Protein AF-A0AAX2BE84-F1 (afdb_monomer_lite)

pLDDT: mean 86.41, std 14.27, range [40.62, 98.06]

Organism: Citrobacter amalonaticus (NCBI:txid35703)

Foldseek 3Di:
DDPLVVVVVVVVVVVVVCVVVVDDDDDDDPVRVVVNVVVVVVVVVVVVVVVVVVVVVVVVVVVVVVVVVVVVVVVVVVVVVVVVVVVVVVVVVVVVVVVCCVVPDVLVVLLVVLLVCCCPPVVCDLVVLLVPPVCQLLLLLVCLQPVVCNVVRHPPPDDPVVDDHDDNSNSNSNSSSSVVSNVSSVVVVVVVVVVPDPDDD

Sequence (201 aa):
MSSIDKLALRMRNYLDTAFKSGVKLLHLSTDELKGLLDELEAAEQELKNWRTSFDNERFRADKLAAALSDEHEQRVMASRALITQHTRANEAEKRIAELEARTFNPAILDVIAERQRQQSVKGFSTQQDDTYIGGELAAAAISYIEPMEAGDYWPADWHDDSFRPSDYRRNLVKAGALLIAEIERIDRATDIGDGELAWVK

Radius of gyration: 51.72 Å; chains: 1; bounding box: 92×52×128 Å

Secondary structure (DSSP, 8-state):
--HHHHHHHHHHHHHHHHHHHT-------HHHHHHHHHHHHHHHHHHHHHHHHHHHHHHHHHHHHHHHHHHHHHHHHHHHHHHHHHHHHHHHHHHHHHHHHHH--HHHHHHHHHHHHHHHTT---HHHHTT--SSHHHHHHHHHH-TTSHHHHS-TTS-GGG----SHHHHHHHHHHHHHHHHHHHHHHHHTTTTS-----

Structure (mmCIF, N/CA/C/O backbone):
data_AF-A0AAX2BE84-F1
#
_entry.id   AF-A0AAX2BE84-F1
#
loop_
_atom_site.group_PDB
_atom_site.id
_atom_site.type_symbol
_atom_site.label_atom_id
_atom_site.label_alt_id
_atom_site.label_comp_id
_atom_site.label_asym_id
_atom_site.label_entity_id
_atom_site.label_seq_id
_atom_site.pdbx_PDB_ins_code
_atom_site.Cartn_x
_atom_site.Cartn_y
_atom_site.Cartn_z
_atom_site.occupancy
_atom_site.B_iso_or_equiv
_atom_site.auth_seq_id
_atom_site.auth_comp_id
_atom_site.auth_asym_id
_atom_site.auth_atom_id
_atom_site.pdbx_PDB_model_num
ATOM 1 N N . MET A 1 1 ? -28.920 -12.934 67.955 1.00 56.69 1 MET A N 1
ATOM 2 C CA . MET A 1 1 ? -30.279 -12.882 68.527 1.00 56.69 1 MET A CA 1
ATOM 3 C C . MET A 1 1 ? -30.364 -11.690 69.462 1.00 56.69 1 MET A C 1
ATOM 5 O O . MET A 1 1 ? -29.761 -11.742 70.535 1.00 56.69 1 MET A O 1
ATOM 9 N N . SER A 1 2 ? -31.035 -10.627 69.018 1.00 73.31 2 SER A N 1
ATOM 10 C CA . SER A 1 2 ? -31.316 -9.408 69.793 1.00 73.31 2 SER A CA 1
ATOM 11 C C . SER A 1 2 ? -32.251 -9.688 70.986 1.00 73.31 2 SER A C 1
ATOM 13 O O . SER A 1 2 ? -32.732 -10.817 71.155 1.00 73.31 2 SER A O 1
ATOM 15 N N . SER A 1 3 ? -32.491 -8.687 71.845 1.00 68.69 3 SER A N 1
ATOM 16 C CA . SER A 1 3 ? -33.474 -8.792 72.939 1.00 68.69 3 SER A CA 1
ATOM 17 C C . SER A 1 3 ? -34.876 -9.071 72.381 1.00 68.69 3 SER A C 1
ATOM 19 O O . SER A 1 3 ? -35.557 -9.988 72.851 1.00 68.69 3 SER A O 1
ATOM 21 N N . ILE A 1 4 ? -35.234 -8.397 71.285 1.00 64.38 4 ILE A N 1
ATOM 22 C CA . ILE A 1 4 ? -36.422 -8.660 70.472 1.00 64.38 4 ILE A CA 1
ATOM 23 C C . ILE A 1 4 ? -36.497 -10.092 69.954 1.00 64.38 4 ILE A C 1
ATOM 25 O O . ILE A 1 4 ? -37.561 -10.691 70.047 1.00 64.38 4 ILE A O 1
ATOM 29 N N . ASP A 1 5 ? -35.409 -10.690 69.459 1.00 71.44 5 ASP A N 1
ATOM 30 C CA . ASP A 1 5 ? -35.461 -12.061 68.926 1.00 71.44 5 ASP A CA 1
ATOM 31 C C . ASP A 1 5 ? -35.783 -13.069 70.032 1.00 71.44 5 ASP A C 1
ATOM 33 O O . ASP A 1 5 ? -36.584 -13.993 69.860 1.00 71.44 5 ASP A O 1
ATOM 37 N N . LYS A 1 6 ? -35.161 -12.881 71.201 1.00 74.81 6 LYS A N 1
ATOM 38 C CA . LYS A 1 6 ? -35.375 -13.728 72.379 1.00 74.81 6 LYS A CA 1
ATOM 39 C C . LYS A 1 6 ? -36.796 -13.572 72.909 1.00 74.81 6 LYS A C 1
ATOM 41 O O . LYS A 1 6 ? -37.417 -14.568 73.285 1.00 74.81 6 LYS A O 1
ATOM 46 N N . LEU A 1 7 ? -37.325 -12.351 72.920 1.00 66.44 7 LEU A N 1
ATOM 47 C CA . LEU A 1 7 ? -38.667 -12.090 73.413 1.00 66.44 7 LEU A CA 1
ATOM 48 C C . LEU A 1 7 ? -39.757 -12.438 72.394 1.00 66.44 7 LEU A C 1
ATOM 50 O O . LEU A 1 7 ? -40.772 -12.988 72.797 1.00 66.44 7 LEU A O 1
ATOM 54 N N . ALA A 1 8 ? -39.544 -12.245 71.095 1.00 70.75 8 ALA A N 1
ATOM 55 C CA . ALA A 1 8 ? -40.437 -12.719 70.041 1.00 70.75 8 ALA A CA 1
ATOM 56 C C . ALA A 1 8 ? -40.537 -14.247 70.061 1.00 70.75 8 ALA A C 1
ATOM 58 O O . ALA A 1 8 ? -41.628 -14.796 69.930 1.00 70.75 8 ALA A O 1
ATOM 59 N N . LEU A 1 9 ? -39.424 -14.951 70.291 1.00 75.94 9 LEU A N 1
ATOM 60 C CA . LEU A 1 9 ? -39.424 -16.400 70.492 1.00 75.94 9 LEU A CA 1
ATOM 61 C C . LEU A 1 9 ? -40.197 -16.790 71.762 1.00 75.94 9 LEU A C 1
ATOM 63 O O . LEU A 1 9 ? -41.029 -17.697 71.733 1.00 75.94 9 LEU A O 1
ATOM 67 N N . ARG A 1 10 ? -39.980 -16.064 72.865 1.00 69.19 10 ARG A N 1
ATOM 68 C CA . ARG A 1 10 ? -40.677 -16.270 74.142 1.00 69.19 10 ARG A CA 1
ATOM 69 C C . ARG A 1 10 ? -42.184 -16.018 74.020 1.00 69.19 10 ARG A C 1
ATOM 71 O O . ARG A 1 10 ? -42.966 -16.877 74.406 1.00 69.19 10 ARG A O 1
ATOM 78 N N . MET A 1 11 ? -42.596 -14.893 73.439 1.00 68.56 11 MET A N 1
ATOM 79 C CA . MET A 1 11 ? -43.990 -14.538 73.158 1.00 68.56 11 MET A CA 1
ATOM 80 C C . MET A 1 11 ? -44.651 -15.551 72.230 1.00 68.56 11 MET A C 1
ATOM 82 O O . MET A 1 11 ? -45.780 -15.943 72.493 1.00 68.56 11 MET A O 1
ATOM 86 N N . ARG A 1 12 ? -43.959 -16.021 71.185 1.00 72.75 12 ARG A N 1
ATOM 87 C CA . ARG A 1 12 ? -44.475 -17.049 70.269 1.00 72.75 12 ARG A CA 1
ATOM 88 C C . ARG A 1 12 ? -44.736 -18.367 71.003 1.00 72.75 12 ARG A C 1
ATOM 90 O O . ARG A 1 12 ? -45.809 -18.936 70.850 1.00 72.75 12 ARG A O 1
ATOM 97 N N . ASN A 1 13 ? -43.816 -18.787 71.873 1.00 70.00 13 ASN A N 1
ATOM 98 C CA . ASN A 1 13 ? -43.977 -19.981 72.709 1.00 70.00 13 ASN A CA 1
ATOM 99 C C . ASN A 1 13 ? -45.096 -19.821 73.757 1.00 70.00 13 ASN A C 1
ATOM 101 O O . ASN A 1 13 ? -45.869 -20.752 73.990 1.00 70.00 13 ASN A O 1
ATOM 105 N N . TYR A 1 14 ? -45.222 -18.639 74.372 1.00 66.69 14 TYR A N 1
ATOM 106 C CA . TYR A 1 14 ? -46.307 -18.339 75.312 1.00 66.69 14 TYR A CA 1
ATOM 107 C C . TYR A 1 14 ? -47.668 -18.255 74.626 1.00 66.69 14 TYR A C 1
ATOM 109 O O . TYR A 1 14 ? -48.636 -18.764 75.177 1.00 66.69 14 TYR A O 1
ATOM 117 N N . LEU A 1 15 ? -47.755 -17.653 73.438 1.00 64.56 15 LEU A N 1
ATOM 118 C CA . LEU A 1 15 ? -48.984 -17.587 72.649 1.00 64.56 15 LEU A CA 1
ATOM 119 C C . LEU A 1 15 ? -49.411 -18.976 72.185 1.00 64.56 15 LEU A C 1
ATOM 121 O O . LEU A 1 15 ? -50.577 -19.307 72.335 1.00 64.56 15 LEU A O 1
ATOM 125 N N . ASP A 1 16 ? -48.485 -19.812 71.715 1.00 71.00 16 ASP A N 1
ATOM 126 C CA . ASP A 1 16 ? -48.775 -21.204 71.347 1.00 71.00 16 ASP A CA 1
ATOM 127 C C . ASP A 1 16 ? -49.303 -22.012 72.551 1.00 71.00 16 ASP A C 1
ATOM 129 O O . ASP A 1 16 ? -50.282 -22.751 72.447 1.00 71.00 16 ASP A O 1
ATOM 133 N N . THR A 1 17 ? -48.730 -21.792 73.739 1.00 65.88 17 THR A N 1
ATOM 134 C CA . THR A 1 17 ? -49.193 -22.412 74.994 1.00 65.88 17 THR A CA 1
ATOM 135 C C . THR A 1 17 ? -50.547 -21.855 75.455 1.00 65.88 17 THR A C 1
ATOM 137 O O . THR A 1 17 ? -51.418 -22.614 75.880 1.00 65.88 17 THR A O 1
ATOM 140 N N . ALA A 1 18 ? -50.762 -20.542 75.348 1.00 62.12 18 ALA A N 1
ATOM 141 C CA . ALA A 1 18 ? -52.014 -19.859 75.681 1.00 62.12 18 ALA A CA 1
ATOM 142 C C . ALA A 1 18 ? -53.162 -20.284 74.754 1.00 62.12 18 ALA A C 1
ATOM 144 O O . ALA A 1 18 ? -54.272 -20.523 75.221 1.00 62.12 18 ALA A O 1
ATOM 145 N N . PHE A 1 19 ? -52.890 -20.448 73.457 1.00 65.00 19 PHE A N 1
ATOM 146 C CA . PHE A 1 19 ? -53.859 -20.911 72.460 1.00 65.00 19 PHE A CA 1
ATOM 147 C C . PHE A 1 19 ? -54.288 -22.361 72.721 1.00 65.00 19 PHE A C 1
ATOM 149 O O . PHE A 1 19 ? -55.459 -22.697 72.574 1.00 65.00 19 PHE A O 1
ATOM 156 N N . LYS A 1 20 ? -53.353 -23.208 73.174 1.00 74.88 20 LYS A N 1
ATOM 157 C CA . LYS A 1 20 ? -53.618 -24.605 73.563 1.00 74.88 20 LYS A CA 1
ATOM 158 C C . LYS A 1 20 ? -54.349 -24.744 74.904 1.00 74.88 20 LYS A C 1
ATOM 160 O O . LYS A 1 20 ? -55.074 -25.714 75.090 1.00 74.88 20 LYS A O 1
ATOM 165 N N . SER A 1 21 ? -54.148 -23.809 75.836 1.00 73.19 21 SER A N 1
ATOM 166 C CA . SER A 1 21 ? -54.680 -23.878 77.212 1.00 73.19 21 SER A CA 1
ATOM 167 C C . SER A 1 21 ? -55.898 -22.985 77.482 1.00 73.19 21 SER A C 1
ATOM 169 O O . SER A 1 21 ? -56.558 -23.167 78.501 1.00 73.19 21 SER A O 1
ATOM 171 N N . GLY A 1 22 ? -56.217 -22.031 76.600 1.00 62.75 22 GLY A N 1
ATOM 172 C CA . GLY A 1 22 ? -57.354 -21.111 76.740 1.00 62.75 22 GLY A CA 1
ATOM 173 C C . GLY A 1 22 ? -57.158 -19.973 77.757 1.00 62.75 22 GLY A C 1
ATOM 174 O O . GLY A 1 22 ? -58.120 -19.277 78.078 1.00 62.75 22 GLY A O 1
ATOM 175 N N . VAL A 1 23 ? -55.938 -19.762 78.270 1.00 57.31 23 VAL A N 1
ATOM 176 C CA . VAL A 1 23 ? -55.627 -18.784 79.335 1.00 57.31 23 VAL A CA 1
ATOM 177 C C . VAL A 1 23 ? -54.806 -17.604 78.797 1.00 57.31 23 VAL A C 1
ATOM 179 O O . VAL A 1 23 ? -53.865 -17.785 78.027 1.00 57.31 23 VAL A O 1
ATOM 182 N N . LYS A 1 24 ? -55.111 -16.375 79.241 1.00 56.75 24 LYS A N 1
ATOM 183 C CA . LYS A 1 24 ? -54.308 -15.168 78.954 1.00 56.75 24 LYS A CA 1
ATOM 184 C C . LYS A 1 24 ? -53.032 -15.170 79.814 1.00 56.75 24 LYS A C 1
ATOM 186 O O . LYS A 1 24 ? -53.122 -15.011 81.025 1.00 56.75 24 LYS A O 1
ATOM 191 N N . LEU A 1 25 ? -51.859 -15.339 79.194 1.00 56.94 25 LEU A N 1
ATOM 192 C CA . LEU A 1 25 ? -50.587 -15.625 79.892 1.00 56.94 25 LEU A CA 1
ATOM 193 C C . LEU A 1 25 ? -49.511 -14.518 79.838 1.00 56.94 25 LEU A C 1
ATOM 195 O O . LEU A 1 25 ? -48.381 -14.758 80.253 1.00 56.94 25 LEU A O 1
ATOM 199 N N . LEU A 1 26 ? -49.804 -13.314 79.340 1.00 61.78 26 LEU A N 1
ATOM 200 C CA . LEU A 1 26 ? -48.786 -12.257 79.228 1.00 61.78 26 LEU A CA 1
ATOM 201 C C . LEU A 1 26 ? -48.874 -11.255 80.392 1.00 61.78 26 LEU A C 1
ATOM 203 O O . LEU A 1 26 ? -49.839 -10.500 80.506 1.00 61.78 26 LEU A O 1
ATOM 207 N N . HIS A 1 27 ? -47.841 -11.238 81.238 1.00 65.25 27 HIS A N 1
ATOM 208 C CA . HIS A 1 27 ? -47.555 -10.169 82.198 1.00 65.25 27 HIS A CA 1
ATOM 209 C C . HIS A 1 27 ? -46.199 -9.563 81.841 1.00 65.25 27 HIS A C 1
ATOM 211 O O . HIS A 1 27 ? -45.158 -10.131 82.158 1.00 65.25 27 HIS A O 1
ATOM 217 N N . LEU A 1 28 ? -46.236 -8.446 81.118 1.00 65.12 28 LEU A N 1
ATOM 218 C CA . LEU A 1 28 ? -45.079 -7.608 80.819 1.00 65.12 28 LEU A CA 1
ATOM 219 C C . LEU A 1 28 ? -45.281 -6.280 81.537 1.00 65.12 28 LEU A C 1
ATOM 221 O O . LEU A 1 28 ? -46.394 -5.747 81.547 1.00 65.12 28 LEU A O 1
ATOM 225 N N . SER A 1 29 ? -44.220 -5.761 82.139 1.00 75.94 29 SER A N 1
ATOM 226 C CA . SER A 1 29 ? -44.226 -4.402 82.668 1.00 75.94 29 SER A CA 1
ATOM 227 C C . SER A 1 29 ? -44.261 -3.381 81.526 1.00 75.94 29 SER A C 1
ATOM 229 O O . SER A 1 29 ? -43.866 -3.661 80.392 1.00 75.94 29 SER A O 1
ATOM 231 N N . THR A 1 30 ? -44.737 -2.173 81.820 1.00 75.19 30 THR A N 1
ATOM 232 C CA . THR A 1 30 ? -44.786 -1.076 80.844 1.00 75.19 30 THR A CA 1
ATOM 233 C C . THR A 1 30 ? -43.396 -0.724 80.303 1.00 75.19 30 THR A C 1
ATOM 235 O O . THR A 1 30 ? -43.266 -0.424 79.119 1.00 75.19 30 THR A O 1
ATOM 238 N N . ASP A 1 31 ? -42.355 -0.821 81.135 1.00 74.06 31 ASP A N 1
ATOM 239 C CA . ASP A 1 31 ? -40.970 -0.543 80.737 1.00 74.06 31 ASP A CA 1
ATOM 240 C C . ASP A 1 31 ? -40.420 -1.614 79.784 1.00 74.06 31 ASP A C 1
ATOM 242 O O . ASP A 1 31 ? -39.767 -1.283 78.795 1.00 74.06 31 ASP A O 1
ATOM 246 N N . GLU A 1 32 ? -40.747 -2.892 80.018 1.00 71.94 32 GLU A N 1
ATOM 247 C CA . GLU A 1 32 ? -40.411 -3.981 79.091 1.00 71.94 32 GLU A CA 1
ATOM 248 C C . GLU A 1 32 ? -41.127 -3.808 77.746 1.00 71.94 32 GLU A C 1
ATOM 250 O O . GLU A 1 32 ? -40.506 -3.978 76.700 1.00 71.94 32 GLU A O 1
ATOM 255 N N . LEU A 1 33 ? -42.411 -3.426 77.749 1.00 69.56 33 LEU A N 1
ATOM 256 C CA . LEU A 1 33 ? -43.157 -3.141 76.516 1.00 69.56 33 LEU A CA 1
ATOM 257 C C . LEU A 1 33 ? -42.559 -1.968 75.732 1.00 69.56 33 LEU A C 1
ATOM 259 O O . LEU A 1 33 ? -42.494 -2.030 74.506 1.00 69.56 33 LEU A O 1
ATOM 263 N N . LYS A 1 34 ? -42.107 -0.920 76.425 1.00 73.50 34 LYS A N 1
ATOM 264 C CA . LYS A 1 34 ? -41.500 0.252 75.793 1.00 73.50 34 LYS A CA 1
ATOM 265 C C . LYS A 1 34 ? -40.146 -0.071 75.160 1.00 73.50 34 LYS A C 1
ATOM 267 O O . LYS A 1 34 ? -39.946 0.251 73.997 1.00 73.50 34 LYS A O 1
ATOM 272 N N . GLY A 1 35 ? -39.264 -0.779 75.870 1.00 75.62 35 GLY A N 1
ATOM 273 C CA . GLY A 1 35 ? -37.965 -1.181 75.316 1.00 75.62 35 GLY A CA 1
ATOM 274 C C . GLY A 1 35 ? -38.094 -2.067 74.073 1.00 75.62 35 GLY A C 1
ATOM 275 O O . GLY A 1 35 ? -37.316 -1.944 73.134 1.00 75.62 35 GLY A O 1
ATOM 276 N N . LEU A 1 36 ? -39.122 -2.919 74.025 1.00 74.44 36 LEU A N 1
ATOM 277 C CA . LEU A 1 36 ? -39.418 -3.737 72.848 1.00 74.44 36 LEU A CA 1
ATOM 278 C C . LEU A 1 36 ? -39.977 -2.933 71.679 1.00 74.44 36 LEU A C 1
ATOM 280 O O . LEU A 1 36 ? -39.684 -3.260 70.535 1.00 74.44 36 LEU A O 1
ATOM 284 N N . LEU A 1 37 ? -40.795 -1.916 71.945 1.00 75.69 37 LEU A N 1
ATOM 285 C CA . LEU A 1 37 ? -41.276 -1.025 70.895 1.00 75.69 37 LEU A CA 1
ATOM 286 C C . LEU A 1 37 ? -40.103 -0.256 70.271 1.00 75.69 37 LEU A C 1
ATOM 288 O O . LEU A 1 37 ? -39.969 -0.256 69.052 1.00 75.69 37 LEU A O 1
ATOM 292 N N . ASP A 1 38 ? -39.211 0.289 71.101 1.00 81.38 38 ASP A N 1
ATOM 293 C CA . ASP A 1 38 ? -38.025 1.022 70.647 1.00 81.38 38 ASP A CA 1
ATOM 294 C C . ASP A 1 38 ? -37.087 0.121 69.811 1.00 81.38 38 ASP A C 1
ATOM 296 O O . ASP A 1 38 ? -36.604 0.521 68.750 1.00 81.38 38 ASP A O 1
ATOM 300 N N . GLU A 1 39 ? -36.859 -1.129 70.241 1.00 83.81 39 GLU A N 1
ATOM 301 C CA . GLU A 1 39 ? -36.080 -2.104 69.463 1.00 83.81 39 GLU A CA 1
ATOM 302 C C . GLU A 1 39 ? -36.761 -2.474 68.131 1.00 83.81 39 GLU A C 1
ATOM 304 O O . GLU A 1 39 ? -36.071 -2.716 67.136 1.00 83.81 39 GLU A O 1
ATOM 309 N N . LEU A 1 40 ? -38.099 -2.527 68.088 1.00 80.81 40 LEU A N 1
ATOM 310 C CA . LEU A 1 40 ? -38.852 -2.890 66.883 1.00 80.81 40 LEU A CA 1
ATOM 311 C C . LEU A 1 40 ? -38.772 -1.762 65.859 1.00 80.81 40 LEU A C 1
ATOM 313 O O . LEU A 1 40 ? -38.488 -2.013 64.689 1.00 80.81 40 LEU A O 1
ATOM 317 N N . GLU A 1 41 ? -38.962 -0.525 66.309 1.00 85.06 41 GLU A N 1
ATOM 318 C CA . GLU A 1 41 ? -38.827 0.668 65.478 1.00 85.06 41 GLU A CA 1
ATOM 319 C C . GLU A 1 41 ? -37.400 0.803 64.922 1.00 85.06 41 GLU A C 1
ATOM 321 O O . GLU A 1 41 ? -37.223 1.097 63.735 1.00 85.06 41 GLU A O 1
ATOM 326 N N . ALA A 1 42 ? -36.376 0.507 65.733 1.00 85.12 42 ALA A N 1
ATOM 327 C CA . ALA A 1 42 ? -34.986 0.482 65.279 1.00 85.12 42 ALA A CA 1
ATOM 328 C C . ALA A 1 42 ? -34.749 -0.587 64.195 1.00 85.12 42 ALA A C 1
ATOM 330 O O . ALA A 1 42 ? -34.158 -0.289 63.153 1.00 85.12 42 ALA A O 1
ATOM 331 N N . ALA A 1 43 ? -35.260 -1.806 64.392 1.00 85.88 43 ALA A N 1
ATOM 332 C CA . ALA A 1 43 ? -35.143 -2.888 63.414 1.00 85.88 43 ALA A CA 1
ATOM 333 C C . ALA A 1 43 ? -35.896 -2.583 62.103 1.00 85.88 43 ALA A C 1
ATOM 335 O O . ALA A 1 43 ? -35.395 -2.864 61.010 1.00 85.88 43 ALA A O 1
ATOM 336 N N . GLU A 1 44 ? -37.081 -1.970 62.177 1.00 86.94 44 GLU A N 1
ATOM 337 C CA . GLU A 1 44 ? -37.825 -1.525 60.994 1.00 86.94 44 GLU A CA 1
ATOM 338 C C . GLU A 1 44 ? -37.080 -0.431 60.221 1.00 86.94 44 GLU A C 1
ATOM 340 O O . GLU A 1 44 ? -37.066 -0.438 58.984 1.00 86.94 44 GLU A O 1
ATOM 345 N N . GLN A 1 45 ? -36.442 0.503 60.928 1.00 90.81 45 GLN A N 1
ATOM 346 C CA . GLN A 1 45 ? -35.639 1.541 60.295 1.00 90.81 45 GLN A CA 1
ATOM 347 C C . GLN A 1 45 ? -34.392 0.955 59.625 1.00 90.81 45 GLN A C 1
ATOM 349 O O . GLN A 1 45 ? -34.073 1.334 58.496 1.00 90.81 45 GLN A O 1
ATOM 354 N N . GLU A 1 46 ? -33.721 -0.010 60.256 1.00 93.31 46 GLU A N 1
ATOM 355 C CA . GLU A 1 46 ? -32.616 -0.741 59.632 1.00 93.31 46 GLU A CA 1
ATOM 356 C C . GLU A 1 46 ? -33.063 -1.488 58.372 1.00 93.31 46 GLU A C 1
ATOM 358 O O . GLU A 1 46 ? -32.391 -1.396 57.347 1.00 93.31 46 GLU A O 1
ATOM 363 N N . LEU A 1 47 ? -34.220 -2.159 58.387 1.00 92.81 47 LEU A N 1
ATOM 364 C CA . LEU A 1 47 ? -34.771 -2.820 57.197 1.00 92.81 47 LEU A CA 1
ATOM 365 C C . LEU A 1 47 ? -35.029 -1.834 56.050 1.00 92.81 47 LEU A C 1
ATOM 367 O O . LEU A 1 47 ? -34.712 -2.133 54.896 1.00 92.81 47 LEU A O 1
ATOM 371 N N . LYS A 1 48 ? -35.570 -0.644 56.342 1.00 93.31 48 LYS A N 1
ATOM 372 C CA . LYS A 1 48 ? -35.755 0.423 55.339 1.00 93.31 48 LYS A CA 1
ATOM 373 C C . LYS A 1 48 ? -34.418 0.919 54.784 1.00 93.31 48 LYS A C 1
ATOM 375 O O . LYS A 1 48 ? -34.293 1.111 53.569 1.00 93.31 48 LYS A O 1
ATOM 380 N N . ASN A 1 49 ? -33.418 1.088 55.648 1.00 95.56 49 ASN A N 1
ATOM 381 C CA . ASN A 1 49 ? -32.070 1.493 55.250 1.00 95.56 49 ASN A CA 1
ATOM 382 C C . ASN A 1 49 ? -31.431 0.438 54.335 1.00 95.56 49 ASN A C 1
ATOM 384 O O . ASN A 1 49 ? -30.943 0.774 53.256 1.00 95.56 49 ASN A O 1
ATOM 388 N N . TRP A 1 50 ? -31.506 -0.840 54.717 1.00 96.31 50 TRP A N 1
ATOM 389 C CA . TRP A 1 50 ? -31.006 -1.959 53.919 1.00 96.31 50 TRP A CA 1
ATOM 390 C C . TRP A 1 50 ? -31.697 -2.063 52.568 1.00 96.31 50 TRP A C 1
ATOM 392 O O . TRP A 1 50 ? -31.020 -2.215 51.555 1.00 96.31 50 TRP A O 1
ATOM 402 N N . ARG A 1 51 ? -33.026 -1.918 52.526 1.00 96.06 51 ARG A N 1
ATOM 403 C CA . ARG A 1 51 ? -33.784 -1.923 51.270 1.00 96.06 51 ARG A CA 1
ATOM 404 C C . ARG A 1 51 ? -33.299 -0.831 50.319 1.00 96.06 51 ARG A C 1
ATOM 406 O O . ARG A 1 51 ? -33.013 -1.112 49.163 1.00 96.06 51 ARG A O 1
ATOM 413 N N . THR A 1 52 ? -33.128 0.384 50.834 1.00 96.44 52 THR A N 1
ATOM 414 C CA . THR A 1 52 ? -32.619 1.517 50.049 1.00 96.44 52 THR A CA 1
ATOM 415 C C . THR A 1 52 ? -31.186 1.267 49.569 1.00 96.44 52 THR A C 1
ATOM 417 O O . THR A 1 52 ? -30.858 1.547 48.419 1.00 96.44 52 THR A O 1
ATOM 420 N N . SER A 1 53 ? -30.324 0.712 50.429 1.00 96.81 53 SER A N 1
ATOM 421 C CA . SER A 1 53 ? -28.950 0.347 50.062 1.00 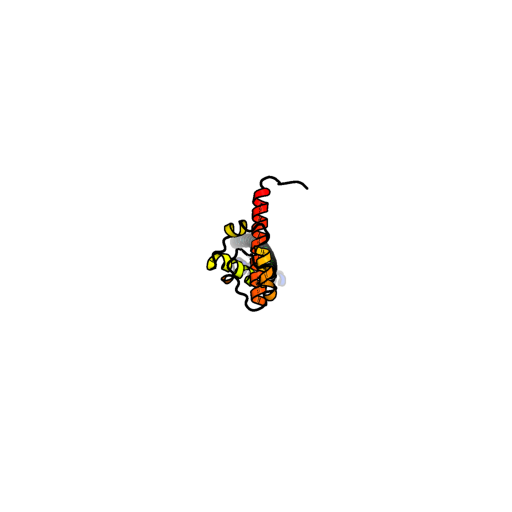96.81 53 SER A CA 1
ATOM 422 C C . SER A 1 53 ? -28.920 -0.695 48.946 1.00 96.81 53 SER A C 1
ATOM 424 O O . SER A 1 53 ? -28.180 -0.535 47.978 1.00 96.81 53 SER A O 1
ATOM 426 N N . PHE A 1 54 ? -29.759 -1.726 49.046 1.00 97.31 54 PHE A N 1
ATOM 427 C CA . PHE A 1 54 ? -29.849 -2.784 48.048 1.00 97.31 54 PHE A CA 1
ATOM 428 C C . PHE A 1 54 ? -30.361 -2.259 46.701 1.00 97.31 54 PHE A C 1
ATOM 430 O O . PHE A 1 54 ? -29.784 -2.572 45.662 1.00 97.31 54 PHE A O 1
ATOM 437 N N . ASP A 1 55 ? -31.389 -1.405 46.709 1.00 96.75 55 ASP A N 1
ATOM 438 C CA . ASP A 1 55 ? -31.897 -0.763 45.491 1.00 96.75 55 ASP A CA 1
ATOM 439 C C . ASP A 1 55 ? -30.812 0.105 44.824 1.00 96.75 55 ASP A C 1
ATOM 441 O O . ASP A 1 55 ? -30.627 0.057 43.604 1.00 96.75 55 ASP A O 1
ATOM 445 N N . ASN A 1 56 ? -30.022 0.834 45.621 1.00 97.31 56 ASN A N 1
ATOM 446 C CA . ASN A 1 56 ? -28.891 1.622 45.127 1.00 97.31 56 ASN A CA 1
ATOM 447 C C . ASN A 1 56 ? -27.778 0.748 44.528 1.00 97.31 56 ASN A C 1
ATOM 449 O O . ASN A 1 56 ? -27.201 1.101 43.497 1.00 97.31 56 ASN A O 1
ATOM 453 N N . GLU A 1 57 ? -27.446 -0.376 45.163 1.00 97.75 57 GLU A N 1
ATOM 454 C CA . GLU A 1 57 ? -26.447 -1.319 44.649 1.00 97.75 57 GLU A CA 1
ATOM 455 C C . GLU A 1 57 ? -26.905 -1.981 43.355 1.00 97.75 57 GLU A C 1
ATOM 457 O O . GLU A 1 57 ? -26.134 -2.036 42.395 1.00 97.75 57 GLU A O 1
ATOM 462 N N . ARG A 1 58 ? -28.170 -2.401 43.284 1.00 97.62 58 ARG A N 1
ATOM 463 C CA . ARG A 1 58 ? -28.758 -2.951 42.063 1.00 97.62 58 ARG A CA 1
ATOM 464 C C . ARG A 1 58 ? -28.700 -1.945 40.916 1.00 97.62 58 ARG A C 1
ATOM 466 O O . ARG A 1 58 ? -28.239 -2.289 39.835 1.00 97.62 58 ARG A O 1
ATOM 473 N N . PHE A 1 59 ? -29.071 -0.689 41.166 1.00 97.81 59 PHE A N 1
ATOM 474 C CA . PHE A 1 59 ? -28.977 0.366 40.156 1.00 97.81 59 PHE A CA 1
ATOM 475 C C . PHE A 1 59 ? -27.539 0.565 39.649 1.00 97.81 59 PHE A C 1
ATOM 477 O O . PHE A 1 59 ? -27.310 0.734 38.450 1.00 97.81 59 PHE A O 1
ATOM 484 N N . ARG A 1 60 ? -26.544 0.519 40.547 1.00 97.88 60 ARG A N 1
ATOM 485 C CA . ARG A 1 60 ? -25.125 0.586 40.158 1.00 97.88 60 ARG A CA 1
ATOM 486 C C . ARG A 1 60 ? -24.709 -0.620 39.319 1.00 97.88 60 ARG A C 1
ATOM 488 O O . ARG A 1 60 ? -23.989 -0.432 38.342 1.00 97.88 60 ARG A O 1
ATOM 495 N N . ALA A 1 61 ? -25.153 -1.820 39.686 1.00 97.75 61 ALA A N 1
ATOM 496 C CA . ALA A 1 61 ? -24.862 -3.043 38.947 1.00 97.75 61 ALA A CA 1
ATOM 497 C C . ALA A 1 61 ? -25.455 -3.000 37.532 1.00 97.75 61 ALA A C 1
ATOM 499 O O . ALA A 1 61 ? -24.736 -3.264 36.572 1.00 97.75 61 ALA A O 1
ATOM 500 N N . ASP A 1 62 ? -26.711 -2.571 37.390 1.00 97.81 62 ASP A N 1
ATOM 501 C CA . ASP A 1 62 ? -27.375 -2.429 36.089 1.00 97.81 62 ASP A CA 1
ATOM 502 C C . ASP A 1 62 ? -26.653 -1.395 35.209 1.00 97.81 62 ASP A C 1
ATOM 504 O O . ASP A 1 62 ? -26.394 -1.636 34.029 1.00 97.81 62 ASP A O 1
ATOM 508 N N . LYS A 1 63 ? -26.235 -0.265 35.796 1.00 97.94 63 LYS A N 1
ATOM 509 C CA . LYS A 1 63 ? -25.455 0.757 35.085 1.00 97.94 63 LYS A CA 1
ATOM 510 C C . LYS A 1 63 ? -24.086 0.237 34.635 1.00 97.94 63 LYS A C 1
ATOM 512 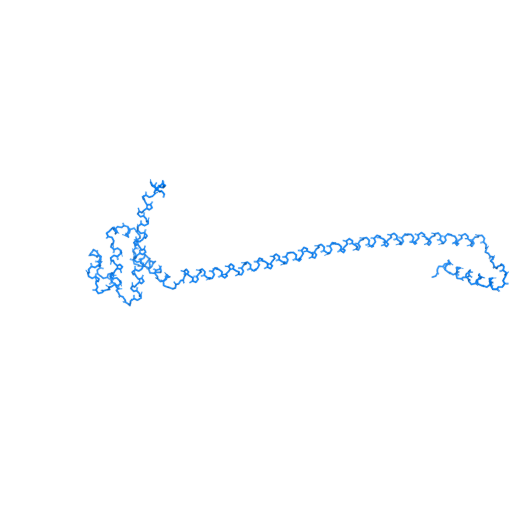O O . LYS A 1 63 ? -23.648 0.551 33.530 1.00 97.94 63 LYS A O 1
ATOM 517 N N . LEU A 1 64 ? -23.406 -0.539 35.480 1.00 97.94 64 LEU A N 1
ATOM 518 C CA . LEU A 1 64 ? -22.120 -1.147 35.139 1.00 97.94 64 LEU A CA 1
ATOM 519 C C . LEU A 1 64 ? -22.277 -2.198 34.033 1.00 97.94 64 LEU A C 1
ATOM 521 O O . LEU A 1 64 ? -21.461 -2.237 33.116 1.00 97.94 64 LEU A O 1
ATOM 525 N N . ALA A 1 65 ? -23.330 -3.014 34.092 1.00 97.94 65 ALA A N 1
ATOM 526 C CA . ALA A 1 65 ? -23.634 -4.009 33.070 1.00 97.94 65 ALA A CA 1
ATOM 527 C C . ALA A 1 65 ? -23.897 -3.356 31.705 1.00 97.94 65 ALA A C 1
ATOM 529 O O . ALA A 1 65 ? -23.352 -3.811 30.701 1.00 97.94 65 ALA A O 1
ATOM 530 N N . ALA A 1 66 ? -24.658 -2.256 31.676 1.00 97.75 66 ALA A N 1
ATOM 531 C CA . ALA A 1 66 ? -24.875 -1.479 30.458 1.00 97.75 66 ALA A CA 1
ATOM 532 C C . ALA A 1 66 ? -23.554 -0.931 29.891 1.00 97.75 66 ALA A C 1
ATOM 534 O O . ALA A 1 66 ? -23.250 -1.152 28.724 1.00 97.75 66 ALA A O 1
ATOM 535 N N . ALA A 1 67 ? -22.717 -0.315 30.734 1.00 97.75 67 ALA A N 1
ATOM 536 C CA . ALA A 1 67 ? -21.426 0.222 30.301 1.00 97.75 67 ALA A CA 1
ATOM 537 C C . ALA A 1 67 ? -20.480 -0.862 29.747 1.00 97.75 67 ALA A C 1
ATOM 539 O O . ALA A 1 67 ? -19.795 -0.635 28.752 1.00 97.75 67 ALA A O 1
ATOM 540 N N . LEU A 1 68 ? -20.456 -2.049 30.364 1.00 97.94 68 LEU A N 1
ATOM 541 C CA . LEU A 1 68 ? -19.673 -3.189 29.877 1.00 97.94 68 LEU A CA 1
ATOM 542 C C . LEU A 1 68 ? -20.186 -3.712 28.530 1.00 97.94 68 LEU A C 1
ATOM 544 O O . LEU A 1 68 ? -19.381 -4.096 27.682 1.00 97.94 68 LEU A O 1
ATOM 548 N N . SER A 1 69 ? -21.507 -3.727 28.330 1.00 97.75 69 SER A N 1
ATOM 549 C CA . SER A 1 69 ? -22.116 -4.104 27.050 1.00 97.75 69 SER A CA 1
ATOM 550 C C . SER A 1 69 ? -21.718 -3.125 25.947 1.00 97.75 69 SER A C 1
ATOM 552 O O . SER A 1 69 ? -21.228 -3.553 24.903 1.00 97.75 69 SER A O 1
ATOM 554 N N . ASP A 1 70 ? -21.835 -1.822 26.210 1.00 97.62 70 ASP A N 1
ATOM 555 C CA . ASP A 1 70 ? -21.456 -0.772 25.261 1.00 97.62 70 ASP A CA 1
ATOM 556 C C . ASP A 1 70 ? -19.965 -0.864 24.895 1.00 97.62 70 ASP A C 1
ATOM 558 O O . ASP A 1 70 ? -19.591 -0.795 23.722 1.00 97.62 70 ASP A O 1
ATOM 562 N N . GLU A 1 71 ? -19.092 -1.075 25.887 1.00 97.94 71 GLU A N 1
ATOM 563 C CA . GLU A 1 71 ? -17.657 -1.247 25.647 1.00 97.94 71 GLU A CA 1
ATOM 564 C C . GLU A 1 71 ? -17.370 -2.507 24.815 1.00 97.94 71 GLU A C 1
ATOM 566 O O . GLU A 1 71 ? -16.527 -2.488 23.911 1.00 97.94 71 GLU A O 1
ATOM 571 N N . HIS A 1 72 ? -18.073 -3.610 25.080 1.00 97.88 72 HIS A N 1
ATOM 572 C CA . HIS A 1 72 ? -17.937 -4.832 24.295 1.00 97.88 72 HIS A CA 1
ATOM 573 C C . HIS A 1 72 ? -18.346 -4.611 22.835 1.00 97.88 72 HIS A C 1
ATOM 575 O O . HIS A 1 72 ? -17.602 -4.995 21.931 1.00 97.88 72 HIS A O 1
ATOM 581 N N . GLU A 1 73 ? -19.472 -3.941 22.592 1.00 97.56 73 GLU A N 1
ATOM 582 C CA . GLU A 1 73 ? -19.921 -3.599 21.242 1.00 97.56 73 GLU A CA 1
ATOM 583 C C . GLU A 1 73 ? -18.900 -2.721 20.512 1.00 97.56 73 GLU A C 1
ATOM 585 O O . GLU A 1 73 ? -18.543 -3.011 19.366 1.00 97.56 73 GLU A O 1
ATOM 590 N N . GLN A 1 74 ? -18.345 -1.708 21.183 1.00 97.06 74 GLN A N 1
ATOM 591 C CA . GLN A 1 74 ? -17.280 -0.876 20.618 1.00 97.06 74 GLN A CA 1
ATOM 592 C C . GLN A 1 74 ? -16.043 -1.701 20.246 1.00 97.06 74 GLN A C 1
ATOM 594 O O . GLN A 1 74 ? -15.501 -1.543 19.148 1.00 97.06 74 GLN A O 1
ATOM 599 N N . ARG A 1 75 ? -15.613 -2.623 21.117 1.00 97.62 75 ARG A N 1
ATOM 600 C CA . ARG A 1 75 ? -14.480 -3.524 20.846 1.00 97.62 75 ARG A CA 1
ATOM 601 C C . ARG A 1 75 ? -14.759 -4.450 19.662 1.00 97.62 75 ARG A C 1
ATOM 603 O O . ARG A 1 75 ? -13.874 -4.644 18.827 1.00 97.62 75 ARG A O 1
ATOM 610 N N . VAL A 1 76 ? -15.973 -4.989 19.550 1.00 98.06 76 VAL A N 1
ATOM 611 C CA . VAL A 1 76 ? -16.386 -5.834 18.417 1.00 98.06 76 VAL A CA 1
ATOM 612 C C . VAL A 1 76 ? -16.371 -5.036 17.111 1.00 98.06 76 VAL A C 1
ATOM 614 O O . VAL A 1 76 ? -15.818 -5.504 16.113 1.00 98.06 76 VAL A O 1
ATOM 617 N N . MET A 1 77 ? -16.903 -3.812 17.113 1.00 97.25 77 MET A N 1
ATOM 618 C CA . MET A 1 77 ? -16.886 -2.934 15.940 1.00 97.25 77 MET A CA 1
ATOM 619 C C . MET A 1 77 ? -15.457 -2.571 15.519 1.00 97.25 77 MET A C 1
ATOM 621 O O . MET A 1 77 ? -15.122 -2.669 14.336 1.00 97.25 77 MET A O 1
ATOM 625 N N . ALA A 1 78 ? -14.592 -2.227 16.476 1.00 96.88 78 ALA A N 1
ATOM 626 C CA . ALA A 1 78 ? -13.185 -1.936 16.217 1.00 96.88 78 ALA A CA 1
ATOM 627 C C . ALA A 1 78 ? -12.443 -3.157 15.648 1.00 96.88 78 ALA A C 1
ATOM 629 O O . ALA A 1 78 ? -11.711 -3.037 14.664 1.00 96.88 78 ALA A O 1
ATOM 630 N N . SER A 1 79 ? -12.679 -4.348 16.206 1.00 97.88 79 SER A N 1
ATOM 631 C CA . SER A 1 79 ? -12.096 -5.598 15.709 1.00 97.88 79 SER A CA 1
ATOM 632 C C . SER A 1 79 ? -12.540 -5.900 14.273 1.00 97.88 79 SER A C 1
ATOM 634 O O . SER A 1 79 ? -11.712 -6.202 13.413 1.00 97.88 79 SER A O 1
ATOM 636 N N . ARG A 1 80 ? -13.831 -5.724 13.964 1.00 97.88 80 ARG A N 1
ATOM 637 C CA . ARG A 1 80 ? -14.361 -5.902 12.605 1.00 97.88 80 ARG A CA 1
ATOM 638 C C . ARG A 1 80 ? -13.764 -4.905 11.609 1.00 97.88 80 ARG A C 1
ATOM 640 O O . ARG A 1 80 ? -13.441 -5.282 10.477 1.00 97.88 80 ARG A O 1
ATOM 647 N N . ALA A 1 81 ? -13.601 -3.648 12.018 1.00 97.19 81 ALA A N 1
ATOM 648 C CA . ALA A 1 81 ? -12.945 -2.631 11.204 1.00 97.19 81 ALA A CA 1
ATOM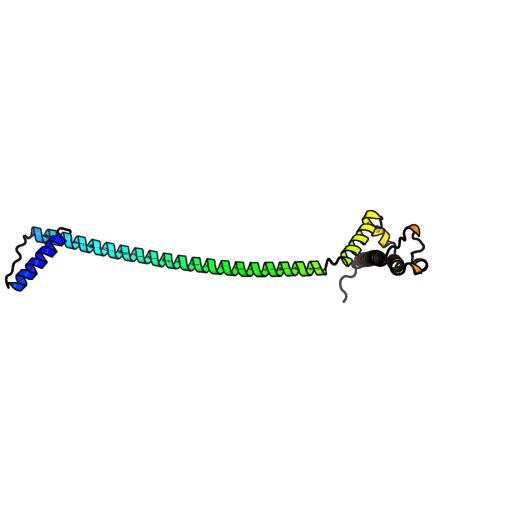 649 C C . ALA A 1 81 ? -11.482 -3.005 10.922 1.00 97.19 81 ALA A C 1
ATOM 651 O O . ALA A 1 81 ? -11.045 -2.924 9.774 1.00 97.19 81 ALA A O 1
ATOM 652 N N . LEU A 1 82 ? -10.757 -3.499 11.930 1.00 97.38 82 LEU A N 1
ATOM 653 C CA . LEU A 1 82 ? -9.373 -3.948 11.783 1.00 97.38 82 LEU A CA 1
ATOM 654 C C . LEU A 1 82 ? -9.248 -5.127 10.810 1.00 97.38 82 LEU A C 1
ATOM 656 O O . LEU A 1 82 ? -8.401 -5.088 9.923 1.00 97.38 82 LEU A O 1
ATOM 660 N N . ILE A 1 83 ? -10.122 -6.134 10.913 1.00 97.69 83 ILE A N 1
ATOM 661 C CA . ILE A 1 83 ? -10.154 -7.278 9.981 1.00 97.69 83 ILE A CA 1
ATOM 662 C C . ILE A 1 83 ? -10.382 -6.800 8.541 1.00 97.69 83 ILE A C 1
ATOM 664 O O . ILE A 1 83 ? -9.721 -7.258 7.607 1.00 97.69 83 ILE A O 1
ATOM 668 N N . THR A 1 84 ? -11.294 -5.843 8.360 1.00 97.56 84 THR A N 1
ATOM 669 C CA . THR A 1 84 ? -11.584 -5.265 7.042 1.00 97.56 84 THR A CA 1
ATOM 670 C C . THR A 1 84 ? -10.364 -4.536 6.479 1.00 97.56 84 THR A C 1
ATOM 672 O O . THR A 1 84 ? -10.016 -4.730 5.316 1.00 97.56 84 THR A O 1
ATOM 675 N N . GLN A 1 85 ? -9.686 -3.727 7.298 1.00 96.50 85 GLN A N 1
ATOM 676 C CA . GLN A 1 85 ? -8.472 -3.020 6.884 1.00 96.50 85 GLN A CA 1
ATOM 677 C C . GLN A 1 85 ? -7.328 -3.982 6.565 1.00 96.50 85 GLN A C 1
ATOM 679 O O . GLN A 1 85 ? -6.661 -3.811 5.551 1.00 96.50 85 GLN A O 1
ATOM 684 N N . HIS A 1 86 ? -7.141 -5.027 7.371 1.00 97.44 86 HIS A N 1
ATOM 685 C CA . HIS A 1 86 ? -6.127 -6.046 7.115 1.00 97.44 86 HIS A CA 1
ATOM 686 C C . HIS A 1 86 ? -6.373 -6.772 5.786 1.00 97.44 86 HIS A C 1
ATOM 688 O O . HIS A 1 86 ? -5.453 -6.945 4.994 1.00 97.44 86 HIS A O 1
ATOM 694 N N . THR A 1 87 ? -7.629 -7.119 5.492 1.00 97.75 87 THR A N 1
ATOM 695 C CA . THR A 1 87 ? -7.993 -7.754 4.215 1.00 97.75 87 THR A CA 1
ATOM 696 C C . THR A 1 87 ? -7.666 -6.842 3.031 1.00 97.75 87 THR A C 1
ATOM 698 O O . THR A 1 87 ? -7.025 -7.279 2.079 1.00 97.75 87 THR A O 1
ATOM 701 N N . ARG A 1 88 ? -8.023 -5.553 3.121 1.00 97.75 88 ARG A N 1
ATOM 702 C CA . ARG A 1 88 ? -7.695 -4.554 2.090 1.00 97.75 88 ARG A CA 1
ATOM 703 C C . ARG A 1 88 ? -6.191 -4.373 1.904 1.00 97.75 88 ARG A C 1
ATOM 705 O O . ARG A 1 88 ? -5.741 -4.239 0.772 1.00 97.75 88 ARG A O 1
ATOM 712 N N . ALA A 1 89 ? -5.424 -4.366 2.994 1.00 97.31 89 ALA A N 1
ATOM 713 C CA . ALA A 1 89 ? -3.970 -4.261 2.936 1.00 97.31 89 ALA A CA 1
ATOM 714 C C . ALA A 1 89 ? -3.362 -5.460 2.194 1.00 97.31 89 ALA A C 1
ATOM 716 O O . ALA A 1 89 ? -2.601 -5.264 1.252 1.00 97.31 89 ALA A O 1
ATOM 717 N N . ASN A 1 90 ? -3.788 -6.682 2.524 1.00 97.44 90 ASN A N 1
ATOM 718 C CA . ASN A 1 90 ? -3.309 -7.895 1.855 1.00 97.44 90 ASN A CA 1
ATOM 719 C C . ASN A 1 90 ? -3.659 -7.907 0.354 1.00 97.44 90 ASN A C 1
ATOM 721 O O . ASN A 1 90 ? -2.855 -8.320 -0.482 1.00 97.44 90 ASN A O 1
ATOM 725 N N . GLU A 1 91 ? -4.858 -7.446 -0.014 1.00 97.62 91 GLU A N 1
ATOM 726 C CA . GLU A 1 91 ? -5.258 -7.305 -1.420 1.00 97.62 91 GLU A CA 1
ATOM 727 C C . GLU A 1 91 ? -4.410 -6.261 -2.158 1.00 97.62 91 GLU A C 1
ATOM 729 O O . GLU A 1 91 ? -3.995 -6.496 -3.296 1.00 97.62 91 GLU A O 1
ATOM 734 N N . ALA A 1 92 ? -4.116 -5.128 -1.513 1.00 96.62 92 ALA A N 1
ATOM 735 C CA . ALA A 1 92 ? -3.257 -4.091 -2.070 1.00 96.62 92 ALA A CA 1
ATOM 736 C C . ALA A 1 92 ? -1.817 -4.589 -2.264 1.00 96.62 92 ALA A C 1
ATOM 738 O O . ALA A 1 92 ? -1.250 -4.384 -3.335 1.00 96.62 92 ALA A O 1
ATOM 739 N N . GLU A 1 93 ? -1.252 -5.301 -1.287 1.00 97.00 93 GLU A N 1
ATOM 740 C CA . GLU A 1 93 ? 0.075 -5.920 -1.391 1.00 97.00 93 GLU A CA 1
ATOM 741 C C . GLU A 1 93 ? 0.143 -6.911 -2.554 1.00 97.00 93 GLU A C 1
ATOM 743 O O . GLU A 1 93 ? 1.056 -6.847 -3.379 1.00 97.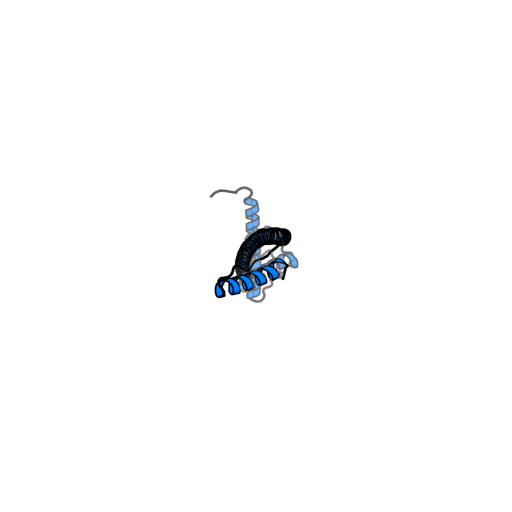00 93 GLU A O 1
ATOM 748 N N . LYS A 1 94 ? -0.869 -7.776 -2.689 1.00 96.88 94 LYS A N 1
ATOM 749 C CA . LYS A 1 94 ? -0.960 -8.692 -3.831 1.00 96.88 94 LYS A CA 1
ATOM 750 C C . LYS A 1 94 ? -1.007 -7.927 -5.152 1.00 96.88 94 LYS A C 1
ATOM 752 O O . LYS A 1 94 ? -0.341 -8.311 -6.112 1.00 96.88 94 LYS A O 1
ATOM 757 N N . ARG A 1 95 ? -1.778 -6.838 -5.210 1.00 95.88 95 ARG A N 1
ATOM 758 C CA . ARG A 1 95 ? -1.881 -6.018 -6.417 1.00 95.88 95 ARG A CA 1
ATOM 759 C C . ARG A 1 95 ? -0.556 -5.346 -6.768 1.00 95.88 95 ARG A C 1
ATOM 761 O O . ARG A 1 95 ? -0.217 -5.298 -7.947 1.00 95.88 95 ARG A O 1
ATOM 768 N N . ILE A 1 96 ? 0.186 -4.861 -5.776 1.00 94.50 96 ILE A N 1
ATOM 769 C CA . ILE A 1 96 ? 1.527 -4.297 -5.965 1.00 94.50 96 ILE A CA 1
ATOM 770 C C . ILE A 1 96 ? 2.460 -5.366 -6.535 1.00 94.50 96 ILE A C 1
ATOM 772 O O . ILE A 1 96 ? 3.040 -5.137 -7.589 1.00 94.50 96 ILE A O 1
ATOM 776 N N . ALA A 1 97 ? 2.509 -6.559 -5.938 1.00 91.56 97 ALA A N 1
ATOM 777 C CA . ALA A 1 97 ? 3.351 -7.650 -6.430 1.00 91.56 97 ALA A CA 1
ATOM 778 C C . ALA A 1 97 ? 3.014 -8.055 -7.881 1.00 91.56 97 ALA A C 1
ATOM 780 O O . ALA A 1 97 ? 3.905 -8.298 -8.695 1.00 91.56 97 ALA A O 1
ATOM 781 N N . GLU A 1 98 ? 1.727 -8.093 -8.247 1.00 91.44 98 GLU A N 1
ATOM 782 C CA . GLU A 1 98 ? 1.299 -8.335 -9.632 1.00 91.44 98 GLU A CA 1
ATOM 783 C C . GLU A 1 98 ? 1.761 -7.233 -10.595 1.00 91.44 98 GLU A C 1
ATOM 785 O O . GLU A 1 98 ? 2.151 -7.524 -11.729 1.00 91.44 98 GLU A O 1
ATOM 790 N N . LEU A 1 99 ? 1.691 -5.967 -10.173 1.00 90.12 99 LEU A N 1
ATOM 791 C CA . LEU A 1 99 ? 2.141 -4.832 -10.975 1.00 90.12 99 LEU A CA 1
ATOM 792 C C . LEU A 1 99 ? 3.662 -4.830 -11.126 1.00 90.12 99 LEU A C 1
ATOM 794 O O . LEU A 1 99 ? 4.152 -4.618 -12.233 1.00 90.12 99 LEU A O 1
ATOM 798 N N . GLU A 1 100 ? 4.400 -5.123 -10.061 1.00 88.88 100 GLU A N 1
ATOM 799 C CA . GLU A 1 100 ? 5.855 -5.259 -10.089 1.00 88.88 100 GLU A CA 1
ATOM 800 C C . GLU A 1 100 ? 6.282 -6.385 -11.030 1.00 88.88 100 GLU A C 1
ATOM 802 O O . GLU A 1 100 ? 7.112 -6.163 -11.908 1.00 88.88 100 GLU A O 1
ATOM 807 N N . ALA A 1 101 ? 5.649 -7.558 -10.946 1.00 84.12 101 ALA A N 1
ATOM 808 C CA . ALA A 1 101 ? 5.937 -8.675 -11.845 1.00 84.12 101 ALA A CA 1
ATOM 809 C C . ALA A 1 101 ? 5.652 -8.349 -13.325 1.00 84.12 101 ALA A C 1
ATOM 811 O O . ALA A 1 101 ? 6.343 -8.849 -14.213 1.00 84.12 101 ALA A O 1
ATOM 812 N N . ARG A 1 102 ? 4.644 -7.511 -13.609 1.00 81.94 102 ARG A N 1
ATOM 813 C CA . ARG A 1 102 ? 4.339 -7.045 -14.975 1.00 81.94 102 ARG A CA 1
ATOM 814 C C . ARG A 1 102 ? 5.315 -5.980 -15.466 1.00 81.94 102 ARG A C 1
ATOM 816 O O . ARG A 1 102 ? 5.691 -6.004 -16.633 1.00 81.94 102 ARG A O 1
ATOM 823 N N . THR A 1 103 ? 5.685 -5.046 -14.597 1.00 77.94 103 THR A N 1
ATOM 824 C CA . THR A 1 103 ? 6.473 -3.858 -14.957 1.00 77.94 103 THR A CA 1
ATOM 825 C C . THR A 1 103 ? 7.965 -4.182 -15.022 1.00 77.94 103 THR A C 1
ATOM 827 O O . THR A 1 103 ? 8.662 -3.730 -15.925 1.00 77.94 103 THR A O 1
ATOM 830 N N . PHE A 1 104 ? 8.451 -5.029 -14.115 1.00 79.12 104 PHE A N 1
ATOM 831 C CA . PHE A 1 104 ? 9.859 -5.392 -13.967 1.00 79.12 104 PHE A CA 1
ATOM 832 C C . PHE A 1 104 ? 10.162 -6.781 -14.540 1.00 79.12 104 PHE A C 1
ATOM 834 O O . PHE A 1 104 ? 10.804 -7.617 -13.905 1.00 79.12 104 PHE A O 1
ATOM 841 N N . ASN A 1 105 ? 9.712 -7.047 -15.768 1.00 84.38 105 ASN A N 1
ATOM 842 C CA . ASN A 1 105 ? 10.188 -8.221 -16.496 1.00 84.38 105 ASN A CA 1
ATOM 843 C C . ASN A 1 105 ? 11.692 -8.042 -16.822 1.00 84.38 105 ASN A C 1
ATOM 845 O O . ASN A 1 105 ? 12.068 -6.965 -17.299 1.00 84.38 105 ASN A O 1
ATOM 849 N N . PRO A 1 106 ? 12.550 -9.070 -16.634 1.00 89.50 106 PRO A N 1
ATOM 850 C CA . PRO A 1 106 ? 13.980 -9.015 -16.955 1.00 89.50 106 PRO A CA 1
ATOM 851 C C . PRO A 1 106 ? 14.329 -8.413 -18.323 1.00 89.50 106 PRO A C 1
ATOM 853 O O . PRO A 1 106 ? 15.336 -7.726 -18.447 1.00 89.50 106 PRO A O 1
ATOM 856 N N . ALA A 1 107 ? 13.500 -8.624 -19.351 1.00 92.56 107 ALA A N 1
ATOM 857 C CA . ALA A 1 107 ? 13.740 -8.045 -20.675 1.00 92.56 107 ALA A CA 1
ATOM 858 C C . ALA A 1 107 ? 13.676 -6.504 -20.680 1.00 92.56 107 ALA A C 1
ATOM 860 O O . ALA A 1 107 ? 14.516 -5.862 -21.304 1.00 92.56 107 ALA A O 1
ATOM 861 N N . ILE A 1 108 ? 12.710 -5.916 -19.965 1.00 92.25 108 ILE A N 1
ATOM 862 C CA . ILE A 1 108 ? 12.552 -4.456 -19.851 1.00 92.25 108 ILE A CA 1
ATOM 863 C C . ILE A 1 108 ? 13.713 -3.878 -19.037 1.00 92.25 108 ILE A C 1
ATOM 865 O O . ILE A 1 108 ? 14.336 -2.901 -19.449 1.00 92.25 108 ILE A O 1
ATOM 869 N N . LEU A 1 109 ? 14.042 -4.522 -17.912 1.00 93.06 109 LEU A N 1
ATOM 870 C CA . LEU A 1 109 ? 15.157 -4.120 -17.053 1.00 93.06 109 LEU A CA 1
ATOM 871 C C . LEU A 1 109 ? 16.491 -4.118 -17.804 1.00 93.06 109 LEU A C 1
ATOM 873 O O . LEU A 1 109 ? 17.261 -3.173 -17.660 1.00 93.06 109 LEU A O 1
ATOM 877 N N . ASP A 1 110 ? 16.750 -5.127 -18.636 1.00 96.06 110 ASP A N 1
ATOM 878 C CA . ASP A 1 110 ? 17.988 -5.209 -19.414 1.00 96.06 110 ASP A CA 1
ATOM 879 C C . ASP A 1 110 ? 18.112 -4.080 -20.444 1.00 96.06 110 ASP A C 1
ATOM 881 O O . ASP A 1 110 ? 19.210 -3.557 -20.649 1.00 96.06 110 ASP A O 1
ATOM 885 N N . VAL A 1 111 ? 17.003 -3.692 -21.083 1.00 96.44 111 VAL A N 1
ATOM 886 C CA . VAL A 1 111 ? 16.965 -2.565 -22.028 1.00 96.44 111 VAL A CA 1
ATOM 887 C C . VAL A 1 111 ? 17.230 -1.244 -21.305 1.00 96.44 111 VAL A C 1
ATOM 889 O O . VAL A 1 111 ? 18.080 -0.470 -21.746 1.00 96.44 111 VAL A O 1
ATOM 892 N N . ILE A 1 112 ? 16.579 -1.011 -20.160 1.00 95.06 112 ILE A N 1
ATOM 893 C CA . ILE A 1 112 ? 16.800 0.192 -19.341 1.00 95.06 112 ILE A CA 1
ATOM 894 C C . ILE A 1 112 ? 18.244 0.240 -18.825 1.00 95.06 112 ILE A C 1
ATOM 896 O O . ILE A 1 112 ? 18.909 1.270 -18.938 1.00 95.06 112 ILE A O 1
ATOM 900 N N . ALA A 1 113 ? 18.762 -0.875 -18.308 1.00 95.88 113 ALA A N 1
ATOM 901 C CA . ALA A 1 113 ? 20.137 -0.969 -17.828 1.00 95.88 113 ALA A CA 1
ATOM 902 C C . ALA A 1 113 ? 21.146 -0.713 -18.956 1.00 95.88 113 ALA A C 1
ATOM 904 O O . ALA A 1 113 ? 22.168 -0.058 -18.746 1.00 95.88 113 ALA A O 1
ATOM 905 N N . GLU A 1 114 ? 20.866 -1.186 -20.173 1.00 97.06 114 GLU A N 1
ATOM 906 C CA . GLU A 1 114 ? 21.716 -0.902 -21.324 1.00 97.06 114 GLU A CA 1
ATOM 907 C C . GLU A 1 114 ? 21.668 0.574 -21.734 1.00 97.06 114 GLU A C 1
ATOM 909 O O . GLU A 1 114 ? 22.731 1.142 -21.992 1.00 97.06 114 GLU A O 1
ATOM 914 N N . ARG A 1 115 ? 20.495 1.223 -21.719 1.00 96.31 115 ARG A N 1
ATOM 915 C CA . ARG A 1 115 ? 20.375 2.673 -21.956 1.00 96.31 115 ARG A CA 1
ATOM 916 C C . ARG A 1 115 ? 21.172 3.474 -20.921 1.00 96.31 115 ARG A C 1
ATOM 918 O O . ARG A 1 115 ? 21.970 4.336 -21.286 1.00 96.31 115 ARG A O 1
ATOM 925 N N . GLN A 1 116 ? 21.059 3.118 -19.642 1.00 96.31 116 GLN A N 1
ATOM 926 C CA . GLN A 1 116 ? 21.849 3.730 -18.568 1.00 96.31 116 GLN A CA 1
ATOM 927 C C . GLN A 1 116 ? 23.353 3.502 -18.753 1.00 96.31 116 GLN A C 1
ATOM 929 O O . GLN A 1 116 ? 24.153 4.406 -18.510 1.00 96.31 116 GLN A O 1
ATOM 934 N N . ARG A 1 117 ? 23.772 2.315 -19.206 1.00 95.44 117 ARG A N 1
ATOM 935 C CA . ARG A 1 117 ? 25.182 2.008 -19.482 1.00 95.44 117 ARG A CA 1
ATOM 936 C C . ARG A 1 117 ? 25.726 2.818 -20.661 1.00 95.44 117 ARG A C 1
ATOM 938 O O . ARG A 1 117 ? 26.878 3.248 -20.616 1.00 95.44 117 ARG A O 1
ATOM 945 N N . GLN A 1 118 ? 24.930 3.028 -21.710 1.00 92.81 118 GLN A N 1
ATOM 946 C CA . GLN A 1 118 ? 25.300 3.895 -22.835 1.00 92.81 118 GLN A CA 1
ATOM 947 C C . GLN A 1 118 ? 25.592 5.325 -22.351 1.00 92.81 118 GLN A C 1
ATOM 949 O O . GLN A 1 118 ? 26.640 5.872 -22.684 1.00 92.81 118 GLN A O 1
ATOM 954 N N . GLN A 1 119 ? 24.752 5.878 -21.474 1.00 93.06 119 GLN A N 1
ATOM 955 C CA . GLN A 1 119 ? 24.962 7.214 -20.905 1.00 93.06 119 GLN A CA 1
ATOM 956 C C . GLN A 1 119 ? 26.147 7.264 -19.926 1.00 93.06 119 GLN A C 1
ATOM 958 O O . GLN A 1 119 ? 27.069 8.057 -20.093 1.00 93.06 119 GLN A O 1
ATOM 963 N N . SER A 1 120 ? 26.153 6.392 -18.915 1.00 93.25 120 SER A N 1
ATOM 964 C CA . SER A 1 120 ? 27.095 6.469 -17.784 1.00 93.25 120 SER A CA 1
ATOM 965 C C . SER A 1 120 ? 28.491 5.917 -18.071 1.00 93.25 120 SER A C 1
ATOM 967 O O . SER A 1 120 ? 29.466 6.411 -17.514 1.00 93.25 120 SER A O 1
ATOM 969 N N . VAL A 1 121 ? 28.604 4.887 -18.916 1.00 91.56 121 VAL A N 1
ATOM 970 C CA . VAL A 1 121 ? 29.881 4.205 -19.187 1.00 91.56 121 VAL A CA 1
ATOM 971 C C . VAL A 1 121 ? 30.440 4.593 -20.548 1.00 91.56 121 VAL A C 1
ATOM 973 O O . VAL A 1 121 ? 31.646 4.783 -20.672 1.00 91.56 121 VAL A O 1
ATOM 976 N N . LYS A 1 122 ? 29.590 4.688 -21.580 1.00 87.62 122 LYS A N 1
ATOM 977 C CA . LYS A 1 122 ? 30.045 5.065 -22.929 1.00 87.62 122 LYS A CA 1
ATOM 978 C C . LYS A 1 122 ? 30.048 6.575 -23.178 1.00 87.62 122 LYS A C 1
ATOM 980 O O . LYS A 1 122 ? 30.644 7.001 -24.160 1.00 87.62 122 LYS A O 1
ATOM 985 N N . GLY A 1 123 ? 29.413 7.365 -22.310 1.00 89.44 123 GLY A N 1
ATOM 986 C CA . GLY A 1 123 ? 29.333 8.819 -22.459 1.00 89.44 123 GLY A CA 1
ATOM 987 C C . GLY A 1 123 ? 28.377 9.283 -23.560 1.00 89.44 123 GLY A C 1
ATOM 988 O O . GLY A 1 123 ? 28.486 10.421 -24.004 1.00 89.44 123 GLY A O 1
ATOM 989 N N . PHE A 1 124 ? 27.454 8.425 -24.011 1.00 91.06 124 PHE A N 1
ATOM 990 C CA . PHE A 1 124 ? 26.451 8.779 -25.020 1.00 91.06 124 PHE A CA 1
ATOM 991 C C . PHE A 1 124 ? 25.378 9.646 -24.362 1.00 91.06 124 PHE A C 1
ATOM 993 O O . PHE A 1 124 ? 24.449 9.141 -23.731 1.00 91.06 124 PHE A O 1
ATOM 1000 N N . SER A 1 125 ? 25.589 10.959 -24.405 1.00 92.50 125 SER A N 1
ATOM 1001 C CA . SER A 1 125 ? 24.747 11.931 -23.708 1.00 92.50 125 SER A CA 1
ATOM 1002 C C . SER A 1 125 ? 23.443 12.198 -24.458 1.00 92.50 125 SER A C 1
ATOM 1004 O O . SER A 1 125 ? 23.401 12.136 -25.683 1.00 92.50 125 SER A O 1
ATOM 1006 N N . THR A 1 126 ? 22.390 12.581 -23.733 1.00 93.56 126 THR A N 1
ATOM 1007 C CA . THR A 1 126 ? 21.112 12.968 -24.351 1.00 93.56 126 THR A CA 1
ATOM 1008 C C . THR A 1 126 ? 21.262 14.186 -25.264 1.00 93.56 126 THR A C 1
ATOM 1010 O O . THR A 1 126 ? 20.580 14.275 -26.272 1.00 93.56 126 THR A O 1
ATOM 1013 N N . GLN A 1 127 ? 22.190 15.098 -24.954 1.00 93.38 127 GLN A N 1
ATOM 1014 C CA . GLN A 1 127 ? 22.487 16.266 -25.789 1.00 93.38 127 GLN A CA 1
ATOM 1015 C C . GLN A 1 127 ? 23.142 15.876 -27.116 1.00 93.38 127 GLN A C 1
ATOM 1017 O O . GLN A 1 127 ? 22.933 16.546 -28.120 1.00 93.38 127 GLN A O 1
ATOM 1022 N N . GLN A 1 128 ? 23.952 14.813 -27.117 1.00 92.12 128 GLN A N 1
ATOM 1023 C CA . GLN A 1 128 ? 24.485 14.243 -28.350 1.00 92.12 128 GLN A CA 1
ATOM 1024 C C . GLN A 1 128 ? 23.380 13.530 -29.131 1.00 92.12 128 GLN A C 1
ATOM 1026 O O . GLN A 1 128 ? 23.305 13.695 -30.338 1.00 92.12 128 GLN A O 1
ATOM 1031 N N . ASP A 1 129 ? 22.497 12.796 -28.450 1.00 94.31 129 ASP A N 1
ATOM 1032 C CA . ASP A 1 129 ? 21.340 12.168 -29.095 1.00 94.31 129 ASP A CA 1
ATOM 1033 C C . ASP A 1 129 ? 20.460 13.213 -29.814 1.00 94.31 129 ASP A C 1
ATOM 1035 O O . ASP A 1 129 ? 19.989 12.970 -30.921 1.00 94.31 129 ASP A O 1
ATOM 1039 N N . ASP A 1 130 ? 20.312 14.412 -29.239 1.00 94.69 130 ASP A N 1
ATOM 1040 C CA . ASP A 1 130 ? 19.554 15.533 -29.816 1.00 94.69 130 ASP A CA 1
ATOM 1041 C C . ASP A 1 130 ? 20.127 16.078 -31.138 1.00 94.69 130 ASP A C 1
ATOM 1043 O O . ASP A 1 130 ? 19.405 16.754 -31.874 1.00 94.69 130 ASP A O 1
ATOM 1047 N N . THR A 1 131 ? 21.383 15.769 -31.486 1.00 93.69 131 THR A N 1
ATOM 1048 C CA . THR A 1 131 ? 21.963 16.160 -32.783 1.00 93.69 131 THR A CA 1
ATOM 1049 C C . THR A 1 131 ? 21.645 15.173 -33.910 1.00 93.69 131 THR A C 1
ATOM 1051 O O . THR A 1 131 ? 21.799 15.527 -35.080 1.00 93.69 131 THR A O 1
ATOM 1054 N N . TYR A 1 132 ? 21.163 13.970 -33.584 1.00 93.25 132 TYR A N 1
ATOM 1055 C CA . TYR A 1 132 ? 20.816 12.917 -34.540 1.00 93.25 132 TYR A CA 1
ATOM 1056 C C . TYR A 1 132 ? 19.358 13.042 -34.994 1.00 93.25 132 TYR A C 1
ATOM 1058 O O . TYR A 1 132 ? 18.447 12.433 -34.437 1.00 93.25 132 TYR A O 1
ATOM 1066 N N . ILE A 1 133 ? 19.121 13.893 -35.992 1.00 91.56 133 ILE A N 1
ATOM 1067 C CA . ILE A 1 133 ? 17.773 14.225 -36.484 1.00 91.56 133 ILE A CA 1
ATOM 1068 C C . ILE A 1 133 ? 17.342 13.416 -37.717 1.00 91.56 133 ILE A C 1
ATOM 1070 O O . ILE A 1 133 ? 16.176 13.475 -38.105 1.00 91.56 133 ILE A O 1
ATOM 1074 N N . GLY A 1 134 ? 18.263 12.686 -38.347 1.00 90.88 134 GLY A N 1
ATOM 1075 C CA . GLY A 1 134 ? 18.032 11.868 -39.538 1.00 90.88 134 GLY A CA 1
ATOM 1076 C C . GLY A 1 134 ? 17.543 10.448 -39.239 1.00 90.88 134 GLY A C 1
ATOM 1077 O O . GLY A 1 134 ? 17.417 9.645 -40.162 1.00 90.88 134 GLY A O 1
ATOM 1078 N N . GLY A 1 135 ? 17.272 10.124 -37.970 1.00 93.25 135 GLY A N 1
ATOM 1079 C CA . GLY A 1 135 ? 16.911 8.775 -37.530 1.00 93.25 135 GLY A CA 1
ATOM 1080 C C . GLY A 1 135 ? 18.125 7.862 -37.332 1.00 93.25 135 GLY A C 1
ATOM 1081 O O . GLY A 1 135 ? 17.993 6.640 -37.368 1.00 93.25 135 GLY A O 1
ATOM 1082 N N . GLU A 1 136 ? 19.312 8.429 -37.114 1.00 95.94 136 GLU A N 1
ATOM 1083 C CA . GLU A 1 136 ? 20.575 7.701 -36.962 1.00 95.94 136 GLU A CA 1
ATOM 1084 C C . GLU A 1 136 ? 20.543 6.738 -35.765 1.00 95.94 136 GLU A C 1
ATOM 1086 O O . GLU A 1 136 ? 21.065 5.627 -35.853 1.00 95.94 136 GLU A O 1
ATOM 1091 N N . LEU A 1 137 ? 19.869 7.106 -34.667 1.00 96.00 137 LEU A N 1
ATOM 1092 C CA . LEU A 1 137 ? 19.666 6.223 -33.510 1.00 96.00 137 LEU A CA 1
ATOM 1093 C C . LEU A 1 137 ? 18.817 4.993 -33.878 1.00 96.00 137 LEU A C 1
ATOM 1095 O O . LEU A 1 137 ? 19.134 3.872 -33.470 1.00 96.00 137 LEU A O 1
ATOM 1099 N N . ALA A 1 138 ? 17.780 5.174 -34.701 1.00 96.75 138 ALA A N 1
ATOM 1100 C CA . ALA A 1 138 ? 16.962 4.075 -35.212 1.00 96.75 138 ALA A CA 1
ATOM 1101 C C . ALA A 1 138 ? 17.734 3.203 -36.221 1.00 96.75 138 ALA A C 1
ATOM 1103 O O . ALA A 1 138 ? 17.647 1.975 -36.169 1.00 96.75 138 ALA A O 1
ATOM 1104 N N . ALA A 1 139 ? 18.547 3.806 -37.090 1.00 95.69 139 ALA A N 1
ATOM 1105 C CA . ALA A 1 139 ? 19.393 3.084 -38.042 1.00 95.69 139 ALA A CA 1
ATOM 1106 C C . ALA A 1 139 ? 20.483 2.248 -37.330 1.00 95.69 139 ALA A C 1
ATOM 1108 O O . ALA A 1 139 ? 20.695 1.067 -37.630 1.00 95.69 139 ALA A O 1
ATOM 1109 N N . ALA A 1 140 ? 21.087 2.798 -36.272 1.00 95.50 140 ALA A N 1
ATOM 1110 C CA . ALA A 1 140 ? 21.988 2.058 -35.393 1.00 95.50 140 ALA A CA 1
ATOM 1111 C C . ALA A 1 140 ? 21.274 0.894 -34.676 1.00 95.50 140 ALA A C 1
ATOM 1113 O O . ALA A 1 140 ? 21.864 -0.175 -34.498 1.00 95.50 140 ALA A O 1
ATOM 1114 N N . ALA A 1 141 ? 20.002 1.054 -34.288 1.00 97.06 141 ALA A N 1
ATOM 1115 C CA . ALA A 1 141 ? 19.199 -0.044 -33.749 1.00 97.06 141 ALA A CA 1
ATOM 1116 C C . ALA A 1 141 ? 18.996 -1.172 -34.775 1.00 97.06 141 ALA A C 1
ATOM 1118 O O . ALA A 1 141 ? 19.193 -2.335 -34.415 1.00 97.06 141 ALA A O 1
ATOM 1119 N N . ILE A 1 142 ? 18.687 -0.855 -36.041 1.00 96.62 142 ILE A N 1
ATOM 1120 C CA . ILE A 1 142 ? 18.580 -1.851 -37.127 1.00 96.62 142 ILE A CA 1
ATOM 1121 C C . ILE A 1 142 ? 19.886 -2.633 -37.270 1.00 96.62 142 ILE A C 1
ATOM 1123 O O . ILE A 1 142 ? 19.856 -3.859 -37.316 1.00 96.62 142 ILE A O 1
ATOM 1127 N N . SER A 1 143 ? 21.031 -1.951 -37.214 1.00 96.06 143 SER A N 1
ATOM 1128 C CA . SER A 1 143 ? 22.351 -2.594 -37.287 1.00 96.06 143 SER A CA 1
ATOM 1129 C C . SER A 1 143 ? 22.588 -3.613 -36.163 1.00 96.06 143 SER A C 1
ATOM 1131 O O . SER A 1 143 ? 23.299 -4.596 -36.348 1.00 96.06 143 SER A O 1
ATOM 1133 N N . TYR A 1 144 ? 21.992 -3.425 -34.981 1.00 96.19 144 TYR A N 1
ATOM 1134 C CA . TYR A 1 144 ? 22.023 -4.440 -33.923 1.00 96.19 144 TYR A CA 1
ATOM 1135 C C . TYR A 1 144 ? 20.972 -5.548 -34.128 1.00 96.19 144 TYR A C 1
ATOM 1137 O O . TYR A 1 144 ? 21.232 -6.689 -33.752 1.00 96.19 144 TYR A O 1
ATOM 1145 N N . ILE A 1 145 ? 19.811 -5.261 -34.724 1.00 96.81 145 ILE A N 1
ATOM 1146 C CA . ILE A 1 145 ? 18.799 -6.284 -35.052 1.00 96.81 145 ILE A CA 1
ATOM 1147 C C . ILE A 1 145 ? 19.331 -7.237 -36.130 1.00 96.81 145 ILE A C 1
ATOM 1149 O O . ILE A 1 145 ? 19.246 -8.455 -35.961 1.00 96.81 145 ILE A O 1
ATOM 1153 N N . GLU A 1 146 ? 19.940 -6.684 -37.180 1.00 94.56 146 GLU A N 1
ATOM 1154 C CA . GLU A 1 146 ? 20.526 -7.418 -38.302 1.00 94.56 146 GLU A CA 1
ATOM 1155 C C . GLU A 1 146 ? 22.005 -7.045 -38.501 1.00 94.56 146 GLU A C 1
ATOM 1157 O O . GLU A 1 146 ? 22.348 -6.268 -39.390 1.00 94.56 146 GLU A O 1
ATOM 1162 N N . PRO A 1 147 ? 22.930 -7.626 -37.708 1.00 93.12 147 PRO A N 1
ATOM 1163 C CA . PRO A 1 147 ? 24.355 -7.297 -37.794 1.00 93.12 147 PRO A CA 1
ATOM 1164 C C . PRO A 1 147 ? 25.012 -7.576 -39.148 1.00 93.12 147 PRO A C 1
ATOM 1166 O O . PRO A 1 147 ? 26.078 -7.033 -39.419 1.00 93.12 147 PRO A O 1
ATOM 1169 N N . MET A 1 148 ? 24.410 -8.435 -39.977 1.00 91.00 148 MET A N 1
ATOM 1170 C CA . MET A 1 148 ? 24.896 -8.718 -41.332 1.00 91.00 148 MET A CA 1
ATOM 1171 C C . MET A 1 148 ? 24.656 -7.548 -42.292 1.00 91.00 148 MET A C 1
ATOM 1173 O O . MET A 1 148 ? 25.467 -7.338 -43.185 1.00 91.00 148 MET A O 1
ATOM 1177 N N . GLU A 1 149 ? 23.605 -6.764 -42.052 1.00 90.12 149 GLU A N 1
ATOM 1178 C CA . GLU A 1 149 ? 23.217 -5.598 -42.854 1.00 90.12 149 GLU A CA 1
ATOM 1179 C C . GLU A 1 149 ? 23.746 -4.288 -42.247 1.00 90.12 149 GLU A C 1
ATOM 1181 O O . GLU A 1 149 ? 23.427 -3.196 -42.708 1.00 90.12 149 GLU A O 1
ATOM 1186 N N . ALA A 1 150 ? 24.574 -4.360 -41.198 1.00 88.62 150 ALA A N 1
ATOM 1187 C CA . ALA A 1 150 ? 25.073 -3.175 -40.501 1.00 88.62 150 ALA A CA 1
ATOM 1188 C C . ALA A 1 150 ? 25.819 -2.199 -41.429 1.00 88.62 150 ALA A C 1
ATOM 1190 O O . ALA A 1 150 ? 25.808 -1.005 -41.168 1.00 88.62 150 ALA A O 1
ATOM 1191 N N . GLY A 1 151 ? 26.417 -2.674 -42.528 1.00 85.69 151 GLY A N 1
ATOM 1192 C CA . GLY A 1 151 ? 27.066 -1.807 -43.519 1.00 85.69 151 GLY A CA 1
ATOM 1193 C C . GLY A 1 151 ? 26.121 -0.814 -44.208 1.00 85.69 151 GLY A C 1
ATOM 1194 O O . GLY A 1 151 ? 26.576 0.250 -44.617 1.00 85.69 151 GLY A O 1
ATOM 1195 N N . ASP A 1 152 ? 24.825 -1.127 -44.287 1.00 90.00 152 ASP A N 1
ATOM 1196 C CA . ASP A 1 152 ? 23.824 -0.285 -44.952 1.00 90.00 152 ASP A CA 1
ATOM 1197 C C . ASP A 1 152 ? 23.112 0.675 -43.985 1.00 90.00 152 ASP A C 1
ATOM 1199 O O . ASP A 1 152 ? 22.576 1.701 -44.407 1.00 90.00 152 ASP A O 1
ATOM 1203 N N . TYR A 1 153 ? 23.103 0.354 -42.687 1.00 90.06 153 TYR A N 1
ATOM 120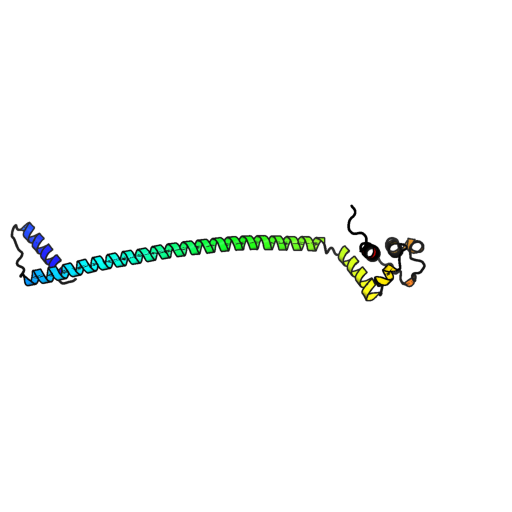4 C CA . TYR A 1 153 ? 22.329 1.084 -41.675 1.00 90.06 153 TYR A CA 1
ATOM 1205 C C . TYR A 1 153 ? 23.174 1.752 -40.589 1.00 90.06 153 TYR A C 1
ATOM 1207 O O . TYR A 1 153 ? 22.672 2.639 -39.897 1.00 90.06 153 TYR A O 1
ATOM 1215 N N . TRP A 1 154 ? 24.426 1.341 -40.385 1.00 92.44 154 TRP A N 1
ATOM 1216 C CA . TRP A 1 154 ? 25.272 1.969 -39.377 1.00 92.44 154 TRP A CA 1
ATOM 1217 C C . TRP A 1 154 ? 25.564 3.413 -39.803 1.00 92.44 154 TRP A C 1
ATOM 1219 O O . TRP A 1 154 ? 25.985 3.625 -40.943 1.00 92.44 154 TRP A O 1
ATOM 1229 N N . PRO A 1 155 ? 25.329 4.423 -38.940 1.00 91.25 155 PRO A N 1
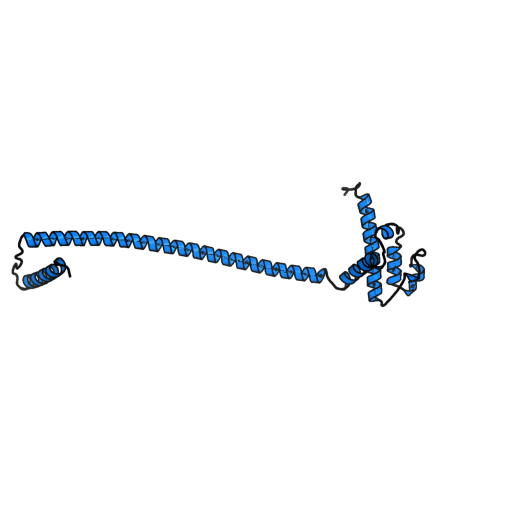ATOM 1230 C CA . PRO A 1 155 ? 25.529 5.812 -39.334 1.00 91.25 155 PRO A CA 1
ATOM 1231 C C . PRO A 1 155 ? 26.966 6.048 -39.810 1.00 91.25 155 PRO A C 1
ATOM 1233 O O . PRO A 1 155 ? 27.914 5.789 -39.072 1.00 91.25 155 PRO A O 1
ATOM 1236 N N . ALA A 1 156 ? 27.123 6.557 -41.034 1.00 84.44 156 ALA A N 1
ATOM 1237 C CA . ALA A 1 156 ? 28.427 6.677 -41.692 1.00 84.44 156 ALA A CA 1
ATOM 1238 C C . ALA A 1 156 ? 29.430 7.556 -40.921 1.00 84.44 156 ALA A C 1
ATOM 1240 O O . ALA A 1 156 ? 30.637 7.338 -40.993 1.00 84.44 156 ALA A O 1
ATOM 1241 N N . ASP A 1 157 ? 28.926 8.531 -40.159 1.00 83.75 157 ASP A N 1
ATOM 1242 C CA . ASP A 1 157 ? 29.740 9.446 -39.353 1.00 83.75 157 ASP A CA 1
ATOM 1243 C C . ASP A 1 157 ? 30.082 8.886 -37.958 1.00 83.75 157 ASP A C 1
ATOM 1245 O O . ASP A 1 157 ? 30.760 9.543 -37.164 1.00 83.75 157 ASP A O 1
ATOM 1249 N N . TRP A 1 158 ? 29.617 7.679 -37.622 1.00 88.56 158 TRP A N 1
ATOM 1250 C CA . TRP A 1 158 ? 29.944 7.010 -36.365 1.00 88.56 158 TRP A CA 1
ATOM 1251 C C . TRP A 1 158 ? 31.120 6.060 -36.559 1.00 88.56 158 TRP A C 1
ATOM 1253 O O . TRP A 1 158 ? 31.181 5.302 -37.518 1.00 88.56 158 TRP A O 1
ATOM 1263 N N . HIS A 1 159 ? 32.044 6.030 -35.599 1.00 80.38 159 HIS A N 1
ATOM 1264 C CA . HIS A 1 159 ? 33.193 5.129 -35.676 1.00 80.38 159 HIS A CA 1
ATOM 1265 C C . HIS A 1 159 ? 32.767 3.653 -35.706 1.00 80.38 159 HIS A C 1
ATOM 1267 O O . HIS A 1 159 ? 32.138 3.184 -34.751 1.00 80.38 159 HIS A O 1
ATOM 1273 N N . ASP A 1 160 ? 33.202 2.911 -36.727 1.00 74.44 160 ASP A N 1
ATOM 1274 C CA . ASP A 1 160 ? 32.954 1.468 -36.898 1.00 74.44 160 ASP A CA 1
ATOM 1275 C C . ASP A 1 160 ? 33.319 0.649 -35.648 1.00 74.44 160 ASP A C 1
ATOM 1277 O O . ASP A 1 160 ? 32.580 -0.240 -35.230 1.00 74.44 160 ASP A O 1
ATOM 1281 N N . ASP A 1 161 ? 34.401 1.018 -34.953 1.00 78.81 161 ASP A N 1
ATOM 1282 C CA . ASP A 1 161 ? 34.860 0.360 -33.719 1.00 78.81 161 ASP A CA 1
ATOM 1283 C C . ASP A 1 161 ? 33.883 0.492 -32.529 1.00 78.81 161 ASP A C 1
ATOM 1285 O O . ASP A 1 161 ? 34.048 -0.161 -31.482 1.00 78.81 161 ASP A O 1
ATOM 1289 N N . SER A 1 162 ? 32.871 1.353 -32.650 1.00 81.62 162 SER A N 1
ATOM 1290 C CA . SER A 1 162 ? 31.789 1.510 -31.672 1.00 81.62 162 SER A CA 1
ATOM 1291 C C . SER A 1 162 ? 30.685 0.468 -31.859 1.00 81.62 162 SER A C 1
ATOM 1293 O O . SER A 1 162 ? 29.971 0.154 -30.892 1.00 81.62 162 SER A O 1
ATOM 1295 N N . PHE A 1 163 ? 30.572 -0.105 -33.061 1.00 87.44 163 PHE A N 1
ATOM 1296 C CA . PHE A 1 163 ? 29.679 -1.214 -33.347 1.00 87.44 163 PHE A CA 1
ATOM 1297 C C . PHE A 1 163 ? 30.288 -2.514 -32.821 1.00 87.44 163 PHE A C 1
ATOM 1299 O O . PHE A 1 163 ? 31.322 -2.995 -33.275 1.00 87.44 163 PHE A O 1
ATOM 1306 N N . ARG A 1 164 ? 29.662 -3.084 -31.786 1.00 88.75 164 ARG A N 1
ATOM 1307 C CA . ARG A 1 164 ? 30.143 -4.313 -31.137 1.00 88.75 164 ARG A CA 1
ATOM 1308 C C . ARG A 1 164 ? 28.995 -5.300 -30.989 1.00 88.75 164 ARG A C 1
ATOM 1310 O O . ARG A 1 164 ? 28.428 -5.383 -29.887 1.00 88.75 164 ARG A O 1
ATOM 1317 N N . PRO A 1 165 ? 28.594 -5.991 -32.070 1.00 89.88 165 PRO A N 1
ATOM 1318 C CA . PRO A 1 165 ? 27.578 -7.029 -31.991 1.00 89.88 165 PRO A CA 1
ATOM 1319 C C . PRO A 1 165 ? 28.064 -8.189 -31.107 1.00 89.88 165 PRO A C 1
ATOM 1321 O O . PRO A 1 165 ? 29.256 -8.445 -30.960 1.00 89.88 165 PRO A O 1
ATOM 1324 N N . SER A 1 166 ? 27.114 -8.838 -30.446 1.00 90.31 166 SER A N 1
ATOM 1325 C CA . SER A 1 166 ? 27.271 -9.991 -29.553 1.00 90.31 166 SER A CA 1
ATOM 1326 C C . SER A 1 166 ? 26.279 -11.075 -29.999 1.00 90.31 166 SER A C 1
ATOM 1328 O O . SER A 1 166 ? 25.907 -11.139 -31.170 1.00 90.31 166 SER A O 1
ATOM 1330 N N . ASP A 1 167 ? 25.806 -11.901 -29.072 1.00 94.31 167 ASP A N 1
ATOM 1331 C CA . ASP A 1 167 ? 24.644 -12.763 -29.240 1.00 94.31 167 ASP A CA 1
ATOM 1332 C C . ASP A 1 167 ? 23.352 -11.986 -29.557 1.00 94.31 167 ASP A C 1
ATOM 1334 O O . ASP A 1 167 ? 23.186 -10.808 -29.222 1.00 94.31 167 ASP A O 1
ATOM 1338 N N . TYR A 1 168 ? 22.411 -12.699 -30.177 1.00 96.19 168 TYR A N 1
ATOM 1339 C CA . TYR A 1 168 ? 21.153 -12.148 -30.671 1.00 96.19 168 TYR A CA 1
ATOM 1340 C C . TYR A 1 168 ? 20.354 -11.408 -29.589 1.00 96.19 168 TYR A C 1
ATOM 1342 O O . TYR A 1 168 ? 19.970 -10.257 -29.789 1.00 96.19 168 TYR A O 1
ATOM 1350 N N . ARG A 1 169 ? 20.167 -12.008 -28.402 1.00 96.81 169 ARG A N 1
ATOM 1351 C CA . ARG A 1 169 ? 19.405 -11.381 -27.308 1.00 96.81 169 ARG A CA 1
ATOM 1352 C C . ARG A 1 169 ? 20.066 -10.085 -26.849 1.00 96.81 169 ARG A C 1
ATOM 1354 O O . ARG A 1 169 ? 19.384 -9.077 -26.669 1.00 96.81 169 ARG A O 1
ATOM 1361 N N . ARG A 1 170 ? 21.386 -10.087 -26.649 1.00 96.56 170 ARG A N 1
ATOM 1362 C CA . ARG A 1 170 ? 22.116 -8.888 -26.222 1.00 96.56 170 ARG A CA 1
ATOM 1363 C C . ARG A 1 170 ? 22.087 -7.791 -27.282 1.00 96.56 170 ARG A C 1
ATOM 1365 O O . ARG A 1 170 ? 22.068 -6.617 -26.914 1.00 96.56 170 ARG A O 1
ATOM 1372 N N . ASN A 1 171 ? 22.061 -8.145 -28.564 1.00 97.25 171 ASN A N 1
ATOM 1373 C CA . ASN A 1 171 ? 21.904 -7.162 -29.630 1.00 97.25 171 ASN A CA 1
ATOM 1374 C C . ASN A 1 171 ? 20.495 -6.562 -29.651 1.00 97.25 171 ASN A C 1
ATOM 1376 O O . ASN A 1 171 ? 20.385 -5.343 -29.719 1.00 97.25 171 ASN A O 1
ATOM 1380 N N . LEU A 1 172 ? 19.440 -7.363 -29.454 1.00 97.75 172 LEU A N 1
ATOM 1381 C CA . LEU A 1 172 ? 18.077 -6.840 -29.284 1.00 97.75 172 LEU A CA 1
ATOM 1382 C C . LEU A 1 172 ? 17.970 -5.872 -28.096 1.00 97.75 172 LEU A C 1
ATOM 1384 O O . LEU A 1 172 ? 17.302 -4.849 -28.195 1.00 97.75 172 LEU A O 1
ATOM 1388 N N . VAL A 1 173 ? 18.672 -6.144 -26.991 1.00 97.56 173 VAL A N 1
ATOM 1389 C CA . VAL A 1 173 ? 18.736 -5.230 -25.837 1.00 97.56 173 VAL A CA 1
ATOM 1390 C C . VAL A 1 173 ? 19.413 -3.899 -26.198 1.00 97.56 173 VAL A C 1
ATOM 1392 O O . VAL A 1 173 ? 18.914 -2.838 -25.829 1.00 97.56 173 VAL A O 1
ATOM 1395 N N . LYS A 1 174 ? 20.523 -3.933 -26.950 1.00 96.81 174 LYS A N 1
ATOM 1396 C CA . LYS A 1 174 ? 21.207 -2.719 -27.437 1.00 96.81 174 LYS A CA 1
ATOM 1397 C C . LYS A 1 174 ? 20.349 -1.933 -28.426 1.00 96.81 174 LYS A C 1
ATOM 1399 O O . LYS A 1 174 ? 20.307 -0.711 -28.329 1.00 96.81 174 LYS A O 1
ATOM 1404 N N . ALA A 1 175 ? 19.658 -2.629 -29.330 1.00 97.69 175 ALA A N 1
ATOM 1405 C CA . ALA A 1 175 ? 18.711 -2.031 -30.264 1.00 97.69 175 ALA A CA 1
ATOM 1406 C C . ALA A 1 175 ? 17.551 -1.362 -29.516 1.00 97.69 175 ALA A C 1
ATOM 1408 O O . ALA A 1 175 ? 17.259 -0.200 -29.763 1.00 97.69 175 ALA A O 1
ATOM 1409 N N . GLY A 1 176 ? 16.955 -2.046 -28.533 1.00 97.50 176 GLY A N 1
ATOM 1410 C CA . GLY A 1 176 ? 15.911 -1.476 -27.681 1.00 97.50 176 GLY A CA 1
ATOM 1411 C C . GLY A 1 176 ? 16.367 -0.213 -26.947 1.00 97.50 176 GLY A C 1
ATOM 1412 O O . GLY A 1 176 ? 15.633 0.767 -26.906 1.00 97.50 176 GLY A O 1
ATOM 1413 N N . ALA A 1 177 ? 17.598 -0.195 -26.427 1.00 97.81 177 ALA A N 1
ATOM 1414 C CA . ALA A 1 177 ? 18.156 0.987 -25.770 1.00 97.81 177 ALA A CA 1
ATOM 1415 C C . ALA A 1 177 ? 18.348 2.171 -26.738 1.00 97.81 177 ALA A C 1
ATOM 1417 O O . ALA A 1 177 ? 18.075 3.308 -26.364 1.00 97.81 177 ALA A O 1
ATOM 1418 N N . LEU A 1 178 ? 18.771 1.910 -27.979 1.00 97.25 178 LEU A N 1
ATOM 1419 C CA . LEU A 1 178 ? 18.891 2.932 -29.028 1.00 97.25 178 LEU A CA 1
ATOM 1420 C C . LEU A 1 178 ? 17.522 3.461 -29.483 1.00 97.25 178 LEU A C 1
ATOM 1422 O O . LEU A 1 178 ? 17.375 4.658 -29.699 1.00 97.25 178 LEU A O 1
ATOM 1426 N N . LEU A 1 179 ? 16.502 2.601 -29.556 1.00 97.81 179 LEU A N 1
ATOM 1427 C CA . LEU A 1 179 ? 15.128 3.029 -29.838 1.00 97.81 179 LEU A CA 1
ATOM 1428 C C . LEU A 1 179 ? 14.553 3.897 -28.711 1.00 97.81 179 LEU A C 1
ATOM 1430 O O . LEU A 1 179 ? 13.885 4.884 -28.996 1.00 97.81 179 LEU A O 1
ATOM 1434 N N . ILE A 1 180 ? 14.838 3.577 -27.442 1.00 97.56 180 ILE A N 1
ATOM 1435 C CA . ILE A 1 180 ? 14.484 4.458 -26.317 1.00 97.56 180 ILE A CA 1
ATOM 1436 C C . ILE A 1 180 ? 15.182 5.811 -26.462 1.00 97.56 180 ILE A C 1
ATOM 1438 O O . ILE A 1 180 ? 14.532 6.833 -26.294 1.00 97.56 180 ILE A O 1
ATOM 1442 N N . ALA A 1 181 ? 16.471 5.831 -26.811 1.00 97.19 181 ALA A N 1
ATOM 1443 C CA . ALA A 1 181 ? 17.201 7.078 -27.030 1.00 97.19 181 ALA A CA 1
ATOM 1444 C C . ALA A 1 181 ? 16.547 7.955 -28.114 1.00 97.19 181 ALA A C 1
ATOM 1446 O O . ALA A 1 181 ? 16.412 9.162 -27.920 1.00 97.19 181 ALA A O 1
ATOM 1447 N N . GLU A 1 182 ? 16.098 7.346 -29.217 1.00 97.06 182 GLU A N 1
ATOM 1448 C CA . GLU A 1 182 ? 15.389 8.044 -30.299 1.00 97.06 182 GLU A CA 1
ATOM 1449 C C . GLU A 1 182 ? 14.024 8.580 -29.846 1.00 97.06 182 GLU A C 1
ATOM 1451 O O . GLU A 1 182 ? 13.687 9.722 -30.142 1.00 97.06 182 GLU A O 1
ATOM 1456 N N . ILE A 1 183 ? 13.250 7.801 -29.084 1.00 96.38 183 ILE A N 1
ATOM 1457 C CA . ILE A 1 183 ? 11.966 8.265 -28.533 1.00 96.38 183 ILE A CA 1
ATOM 1458 C C . ILE A 1 183 ? 12.192 9.424 -27.560 1.00 96.38 183 ILE A C 1
ATOM 1460 O O . ILE A 1 183 ? 11.571 10.467 -27.707 1.00 96.38 183 ILE A O 1
ATOM 1464 N N . GLU A 1 184 ? 13.140 9.295 -26.627 1.00 95.56 184 GLU A N 1
ATOM 1465 C CA . GLU A 1 184 ? 13.493 10.360 -25.684 1.00 95.56 184 GLU A CA 1
ATOM 1466 C C . GLU A 1 184 ? 13.915 11.653 -26.411 1.00 95.56 184 GLU A C 1
ATOM 1468 O O . GLU A 1 184 ? 13.628 12.753 -25.938 1.00 95.56 184 GLU A O 1
ATOM 1473 N N . ARG A 1 185 ? 14.614 11.533 -27.548 1.00 95.50 185 ARG A N 1
ATOM 1474 C CA . ARG A 1 185 ? 14.989 12.655 -28.420 1.00 95.50 185 ARG A CA 1
ATOM 1475 C C . ARG A 1 185 ? 13.760 13.310 -29.056 1.00 95.50 185 ARG A C 1
ATOM 1477 O O . ARG A 1 185 ? 13.652 14.535 -29.048 1.00 95.50 185 ARG A O 1
ATOM 1484 N N . ILE A 1 186 ? 12.842 12.510 -29.602 1.00 95.38 186 ILE A N 1
ATOM 1485 C CA . ILE A 1 186 ? 11.581 12.986 -30.193 1.00 95.38 186 ILE A CA 1
ATOM 1486 C C . ILE A 1 186 ? 10.722 13.686 -29.135 1.00 95.38 186 ILE A C 1
ATOM 1488 O O . ILE A 1 186 ? 10.233 14.786 -29.390 1.00 95.38 186 ILE A O 1
ATOM 1492 N N . ASP A 1 187 ? 10.584 13.090 -27.952 1.00 94.56 187 ASP A N 1
ATOM 1493 C CA . ASP A 1 187 ? 9.813 13.645 -26.840 1.00 94.56 187 ASP A CA 1
ATOM 1494 C C . ASP A 1 187 ? 10.400 14.993 -26.405 1.00 94.56 187 ASP A C 1
ATOM 1496 O O . ASP A 1 187 ? 9.672 15.977 -26.332 1.00 94.56 187 ASP A O 1
ATOM 1500 N N . ARG A 1 188 ? 11.730 15.104 -26.246 1.00 93.81 188 ARG A N 1
ATOM 1501 C CA . ARG A 1 188 ? 12.390 16.395 -25.962 1.00 93.81 188 ARG A CA 1
ATOM 1502 C C . ARG A 1 188 ? 12.187 17.423 -27.072 1.00 93.81 188 ARG A C 1
ATOM 1504 O O . ARG A 1 188 ? 11.949 18.592 -26.779 1.00 93.81 188 ARG A O 1
ATOM 1511 N N . ALA A 1 189 ? 12.289 17.017 -28.336 1.00 90.25 189 ALA A N 1
ATOM 1512 C CA . ALA A 1 189 ? 12.063 17.913 -29.469 1.00 90.25 189 ALA A CA 1
ATOM 1513 C C . ALA A 1 189 ? 10.607 18.412 -29.529 1.00 90.25 189 ALA A C 1
ATOM 1515 O O . ALA A 1 189 ? 10.372 19.550 -29.936 1.00 90.25 189 ALA A O 1
ATOM 1516 N N . THR A 1 190 ? 9.652 17.584 -29.094 1.00 85.69 190 THR A N 1
ATOM 1517 C CA . THR A 1 190 ? 8.218 17.907 -29.035 1.00 85.69 190 THR A CA 1
ATOM 1518 C C . THR A 1 190 ? 7.891 18.776 -27.818 1.00 85.69 190 THR A C 1
ATOM 1520 O O . THR A 1 190 ? 7.224 19.794 -27.971 1.00 85.69 190 THR A O 1
ATOM 1523 N N . ASP A 1 191 ? 8.465 18.489 -26.646 1.00 69.75 191 ASP A N 1
ATOM 1524 C CA . ASP A 1 191 ? 8.334 19.307 -25.429 1.00 69.75 191 ASP A CA 1
ATOM 1525 C C . ASP A 1 191 ? 8.914 20.726 -25.604 1.00 69.75 191 ASP A C 1
ATOM 1527 O O . ASP A 1 191 ? 8.431 21.683 -24.996 1.00 69.75 191 ASP A O 1
ATOM 1531 N N . ILE A 1 192 ? 9.927 20.899 -26.465 1.00 58.19 192 ILE A N 1
ATOM 1532 C CA . ILE A 1 192 ? 10.465 22.220 -26.843 1.00 58.19 192 ILE A CA 1
ATOM 1533 C C . ILE A 1 192 ? 9.489 22.994 -27.762 1.00 58.19 192 ILE A C 1
ATOM 1535 O O . ILE A 1 192 ? 9.543 24.224 -27.799 1.00 58.19 192 ILE A O 1
ATOM 1539 N N . GLY A 1 193 ? 8.573 22.309 -28.459 1.00 49.44 193 GLY A N 1
ATOM 1540 C CA . GLY A 1 193 ? 7.523 22.904 -29.301 1.00 49.44 193 GLY A CA 1
ATOM 1541 C C . GLY A 1 193 ? 6.165 23.098 -28.604 1.00 49.44 193 GLY A C 1
ATOM 1542 O O . GLY A 1 193 ? 5.435 24.036 -28.923 1.00 49.44 193 GLY A O 1
ATOM 1543 N N . ASP A 1 194 ? 5.843 22.276 -27.603 1.00 46.62 194 ASP A N 1
ATOM 1544 C CA . ASP A 1 194 ? 4.537 22.270 -26.920 1.00 46.62 194 ASP A CA 1
ATOM 1545 C C . ASP A 1 194 ? 4.390 23.333 -25.817 1.00 46.62 194 ASP A C 1
ATOM 1547 O O . ASP A 1 194 ? 3.301 23.534 -25.274 1.00 46.62 194 ASP A O 1
ATOM 1551 N N . GLY A 1 195 ? 5.439 24.122 -25.565 1.00 47.22 195 GLY A N 1
ATOM 1552 C CA . GLY A 1 195 ? 5.305 25.412 -24.882 1.00 47.22 195 GLY A CA 1
ATOM 1553 C C . GLY A 1 195 ? 4.444 26.429 -25.652 1.00 47.22 195 GLY A C 1
ATOM 1554 O O . GLY A 1 195 ? 3.999 27.409 -25.054 1.00 47.22 195 GLY A O 1
ATOM 1555 N N . GLU A 1 196 ? 4.174 26.197 -26.945 1.00 45.25 196 GLU A N 1
ATOM 1556 C CA . GLU A 1 196 ? 3.384 27.097 -27.797 1.00 45.25 196 GLU A CA 1
ATOM 1557 C C . GLU A 1 196 ? 2.090 26.477 -28.368 1.00 45.25 196 GLU A C 1
ATOM 1559 O O . GLU A 1 196 ? 1.296 27.195 -28.973 1.00 45.25 196 GLU A O 1
ATOM 1564 N N . LEU A 1 197 ? 1.800 25.186 -28.141 1.00 44.59 197 LEU A N 1
ATOM 1565 C CA . LEU A 1 197 ? 0.610 24.517 -28.705 1.00 44.59 197 LEU A CA 1
ATOM 1566 C C . LEU A 1 197 ? -0.143 23.603 -27.723 1.00 44.59 197 LEU A C 1
ATOM 1568 O O . LEU A 1 197 ? -0.670 22.552 -28.088 1.00 44.59 197 LEU A O 1
ATOM 1572 N N . ALA A 1 198 ? -0.325 24.054 -26.483 1.00 47.25 198 ALA A N 1
ATOM 1573 C CA . ALA A 1 198 ? -1.376 23.499 -25.638 1.00 47.25 198 ALA A CA 1
ATOM 1574 C C . ALA A 1 198 ? -2.772 23.904 -26.176 1.00 47.25 198 ALA A C 1
ATOM 1576 O O . ALA A 1 198 ? -3.136 25.081 -26.150 1.00 47.25 198 ALA A O 1
ATOM 1577 N N . TRP A 1 199 ? -3.561 22.895 -26.573 1.00 43.53 199 TRP A N 1
ATOM 1578 C CA . TRP A 1 199 ? -5.022 22.888 -26.814 1.00 43.53 199 TRP A CA 1
ATOM 1579 C C . TRP A 1 199 ? -5.573 23.225 -28.209 1.00 43.53 199 TRP A C 1
ATOM 1581 O O . TRP A 1 199 ? -6.290 24.209 -28.359 1.00 43.53 199 TRP A O 1
ATOM 1591 N N . VAL A 1 200 ? -5.417 22.316 -29.180 1.00 42.88 200 VAL A N 1
ATOM 1592 C CA . VAL A 1 200 ? -6.418 22.032 -30.242 1.00 42.88 200 VAL A CA 1
ATOM 1593 C C . VAL A 1 200 ? -6.158 20.577 -30.693 1.00 42.88 200 VAL A C 1
ATOM 1595 O O . VAL A 1 200 ? -5.133 20.331 -31.311 1.00 42.88 200 VAL A O 1
ATOM 1598 N N . LYS A 1 201 ? -6.942 19.537 -30.387 1.00 40.62 201 LYS A N 1
ATOM 1599 C CA . LYS A 1 201 ? -8.388 19.309 -30.520 1.00 40.62 201 LYS A CA 1
ATOM 1600 C C . LYS A 1 201 ? -8.771 18.045 -29.747 1.00 40.62 201 LYS A C 1
ATOM 1602 O O . LYS A 1 201 ? -7.946 17.107 -29.757 1.00 40.62 201 LYS A O 1
#